Protein AF-A0A5E4K0K2-F1 (afdb_monomer)

Secondary structure (DSSP, 8-state):
------SEEEEEEEEEE-TTS-EEEEEEEEEE---PPPPPEEEEEESPTTEEEESSEEEEEEEEETTTEEPPGGGEEEEETTTEEEEESSEEEE---SEEEEEEEEEE-TT--EEEEEEEEEEEPPP-PPEEEEEESPTT-EEESSEEEEEEEEETTTEEE-EEEEETTEEEEESSEEEE---SEEEEEEEEEE-TTS-EEEEEEEEEEE-----S-SSSS-S-HHHHHHHHHHHHTT--TTS---TT----S-SS-SSS--HHHHHHHHHHHHTT--B-TTS-B---

Sequence (288 aa):
MQATLTDGQHTITLTATDSGTLTDAKVVHVTVGETGNSAPVAAISSPSEGVTLESPVTLEGSATDAEDGDLPGEALSWSSSVDGNLGTGASLQTALTNGEHTITLTATDSGNAVDTEVVHITVQSANTAPEVIISTPAENNIVQNPVTFTGTATDAEDGALTGAWKEGETVLGSGNNLVKKLSPGQHTVTFTATDSQNSDSSASVTFYVWTCHATLDHDDNGIDIGDFVVLLEQFAGESLSCINPQSGCIAELDRNGNGLVDIGDFISLLTLFSQGSIQDVNGQTCQV

Structure (mmCIF, N/CA/C/O backbone):
data_AF-A0A5E4K0K2-F1
#
_entry.id   AF-A0A5E4K0K2-F1
#
loop_
_atom_site.group_PDB
_atom_site.id
_atom_site.type_symbol
_atom_site.label_atom_id
_atom_site.label_alt_id
_atom_site.label_comp_id
_atom_s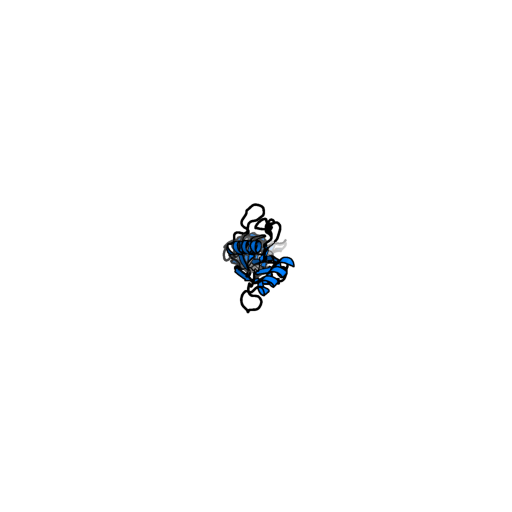ite.label_asym_id
_atom_site.label_entity_id
_atom_site.label_seq_id
_atom_site.pdbx_PDB_ins_code
_atom_site.Cartn_x
_atom_site.Cartn_y
_atom_site.Cartn_z
_atom_site.occupancy
_atom_site.B_iso_or_equiv
_atom_site.auth_seq_id
_atom_site.auth_comp_id
_atom_site.auth_asym_id
_atom_site.auth_atom_id
_atom_site.pdbx_PDB_model_num
ATOM 1 N N . MET A 1 1 ? -40.272 15.779 58.899 1.00 50.97 1 MET A N 1
ATOM 2 C CA . MET A 1 1 ? -39.046 14.985 59.120 1.00 50.97 1 MET A CA 1
ATOM 3 C C . MET A 1 1 ? -38.983 13.994 57.975 1.00 50.97 1 MET A C 1
ATOM 5 O O . MET A 1 1 ? -39.978 13.315 57.759 1.00 50.97 1 MET A O 1
ATOM 9 N N . GLN A 1 2 ? -37.918 14.014 57.182 1.00 55.38 2 GLN A N 1
ATOM 10 C CA . GLN A 1 2 ? -37.737 13.099 56.055 1.00 55.38 2 GLN A CA 1
ATOM 11 C C . GLN A 1 2 ? -36.745 12.027 56.509 1.00 55.38 2 GLN A C 1
ATOM 13 O O . GLN A 1 2 ? -35.737 12.367 57.125 1.00 55.38 2 GLN A O 1
ATOM 18 N N . ALA A 1 3 ? -37.073 10.759 56.283 1.00 68.44 3 ALA A N 1
ATOM 19 C CA . ALA A 1 3 ? -36.204 9.631 56.585 1.00 68.44 3 ALA A CA 1
ATOM 20 C C . ALA A 1 3 ? -35.938 8.877 55.284 1.00 68.44 3 ALA A C 1
ATOM 22 O O . ALA A 1 3 ? -36.876 8.595 54.537 1.00 68.44 3 ALA A O 1
ATOM 23 N N . THR A 1 4 ? -34.670 8.582 55.022 1.00 71.88 4 THR A N 1
ATOM 24 C CA . THR A 1 4 ? -34.242 7.741 53.904 1.00 71.88 4 THR A CA 1
ATOM 25 C C . THR A 1 4 ? -34.153 6.306 54.413 1.00 71.88 4 THR A C 1
ATOM 27 O O . THR A 1 4 ? -33.542 6.066 55.454 1.00 71.88 4 THR A O 1
ATOM 30 N N . LEU A 1 5 ? -34.800 5.371 53.722 1.00 78.88 5 LEU A N 1
ATOM 31 C CA . LEU A 1 5 ? -34.722 3.941 54.022 1.00 78.88 5 LEU A CA 1
ATOM 32 C C . LEU A 1 5 ? -33.675 3.308 53.104 1.00 78.88 5 LEU A C 1
ATOM 34 O O . LEU A 1 5 ? -33.570 3.702 51.947 1.00 78.88 5 LEU A O 1
ATOM 38 N N . THR A 1 6 ? -32.902 2.359 53.625 1.00 77.00 6 THR A N 1
ATOM 39 C CA . THR A 1 6 ? -31.990 1.529 52.822 1.00 77.00 6 THR A CA 1
ATOM 40 C C . THR A 1 6 ? -32.770 0.455 52.067 1.00 77.00 6 THR A C 1
ATOM 42 O O . THR A 1 6 ? -33.970 0.299 52.285 1.00 77.00 6 THR A O 1
ATOM 45 N N . ASP A 1 7 ? -32.111 -0.343 51.240 1.00 73.94 7 ASP A N 1
ATOM 46 C CA . ASP A 1 7 ? -32.780 -1.471 50.593 1.00 73.94 7 ASP A CA 1
ATOM 47 C C . ASP A 1 7 ? -33.233 -2.527 51.607 1.00 73.94 7 ASP A C 1
ATOM 49 O O . ASP A 1 7 ? -32.683 -2.659 52.710 1.00 73.94 7 ASP A O 1
ATOM 53 N N . GLY A 1 8 ? -34.287 -3.257 51.241 1.00 70.06 8 GLY A N 1
ATOM 54 C CA . GLY A 1 8 ? -34.846 -4.341 52.037 1.00 70.06 8 GLY A CA 1
ATOM 55 C C . GLY A 1 8 ? -36.210 -4.035 52.655 1.00 70.06 8 GLY A C 1
ATOM 56 O O . GLY A 1 8 ? -36.939 -3.116 52.270 1.00 70.06 8 GLY A O 1
ATOM 57 N N . GLN A 1 9 ? -36.602 -4.886 53.602 1.00 76.75 9 GLN A N 1
ATOM 58 C CA . GLN A 1 9 ? -37.908 -4.814 54.243 1.00 76.75 9 GLN A CA 1
ATOM 59 C C . GLN A 1 9 ? -37.844 -3.955 55.507 1.00 76.75 9 GLN A C 1
ATOM 61 O O . GLN A 1 9 ? -37.166 -4.288 56.477 1.00 76.75 9 GLN A O 1
ATOM 66 N N . HIS A 1 10 ? -38.625 -2.882 55.519 1.00 85.06 10 HIS A N 1
ATOM 67 C CA . HIS A 1 10 ? -38.748 -1.960 56.640 1.00 85.06 10 HIS A CA 1
ATOM 68 C C . HIS A 1 10 ? -40.098 -2.111 57.316 1.00 85.06 10 HIS A C 1
ATOM 70 O O . HIS A 1 10 ? -41.140 -2.248 56.671 1.00 85.06 10 HIS A O 1
ATOM 76 N N . THR A 1 11 ? -40.079 -2.040 58.642 1.00 88.88 11 THR A N 1
ATOM 77 C CA . THR A 1 11 ? -41.291 -1.976 59.459 1.00 88.88 11 THR A CA 1
ATOM 78 C C . THR A 1 11 ? -41.357 -0.603 60.103 1.00 88.88 11 THR A C 1
ATOM 80 O O . THR A 1 11 ? -40.576 -0.290 61.000 1.00 88.88 11 THR A O 1
ATOM 83 N N . ILE A 1 12 ? -42.288 0.228 59.643 1.00 89.81 12 ILE A N 1
ATOM 84 C CA . ILE A 1 12 ? -42.500 1.570 60.181 1.00 89.81 12 ILE A CA 1
ATOM 85 C C . ILE A 1 12 ? -43.660 1.499 61.166 1.00 89.81 12 ILE A C 1
ATOM 87 O O . ILE A 1 12 ? -44.780 1.142 60.797 1.00 89.81 12 ILE A O 1
ATOM 91 N N . THR A 1 13 ? -43.389 1.851 62.421 1.00 90.19 13 THR A N 1
ATOM 92 C CA . THR A 1 13 ? -44.412 1.939 63.467 1.00 90.19 13 THR A CA 1
ATOM 93 C C . THR A 1 13 ? -44.688 3.402 63.778 1.00 90.19 13 THR A C 1
ATOM 95 O O . THR A 1 13 ? -43.794 4.124 64.216 1.00 90.19 13 THR A O 1
ATOM 98 N N . LEU A 1 14 ? -45.928 3.836 63.563 1.00 88.69 14 LEU A N 1
ATOM 99 C CA . LEU A 1 14 ? -46.420 5.118 64.051 1.00 88.69 14 LEU A CA 1
ATOM 100 C C . LEU A 1 14 ? -47.150 4.881 65.369 1.00 88.69 14 LEU A C 1
ATOM 102 O O . LEU A 1 14 ? -48.194 4.233 65.373 1.00 88.69 14 LEU A O 1
ATOM 106 N N . THR A 1 15 ? -46.630 5.441 66.457 1.00 91.19 15 THR A N 1
ATOM 107 C CA . THR A 1 15 ? -47.291 5.434 67.767 1.00 91.19 15 THR A CA 1
ATOM 108 C C . THR A 1 15 ? -47.831 6.826 68.066 1.00 91.19 15 THR A C 1
ATOM 110 O O . THR A 1 15 ? -47.083 7.802 68.019 1.00 91.19 15 THR A O 1
ATOM 113 N N . ALA A 1 16 ? -49.120 6.921 68.381 1.00 87.62 16 ALA A N 1
ATOM 114 C CA . ALA A 1 16 ? -49.760 8.148 68.837 1.00 87.62 16 ALA A CA 1
ATOM 115 C C . ALA A 1 16 ? -50.106 8.023 70.324 1.00 87.62 16 ALA A C 1
ATOM 117 O O . ALA A 1 16 ? -50.670 7.013 70.737 1.00 87.62 16 ALA A O 1
ATOM 118 N N . THR A 1 17 ? -49.785 9.053 71.107 1.00 91.69 17 THR A N 1
ATOM 119 C CA . THR A 1 17 ? -50.071 9.127 72.547 1.00 91.69 17 THR A CA 1
ATOM 120 C C . THR A 1 17 ? -50.995 10.306 72.819 1.00 91.69 17 THR A C 1
ATOM 122 O O . THR A 1 17 ? -50.695 11.419 72.381 1.00 91.69 17 THR A O 1
ATOM 125 N N . ASP A 1 18 ? -52.097 10.095 73.538 1.00 87.31 18 ASP A N 1
ATOM 126 C CA . ASP A 1 18 ? -52.977 11.193 73.949 1.00 87.31 18 ASP A CA 1
ATOM 127 C C . ASP A 1 18 ? -52.471 11.910 75.218 1.00 87.31 18 ASP A C 1
ATOM 129 O O . ASP A 1 18 ? -51.525 11.486 75.887 1.00 87.31 18 ASP A O 1
ATOM 133 N N . SER A 1 19 ? -53.112 13.027 75.580 1.00 86.06 19 SER A N 1
ATOM 134 C CA . SER A 1 19 ? -52.762 13.796 76.786 1.00 86.06 19 SER A CA 1
ATOM 135 C C . SER A 1 19 ? -52.972 13.025 78.098 1.00 86.06 19 SER A C 1
ATOM 137 O O . SER A 1 19 ? -52.549 13.493 79.153 1.00 86.06 19 SER A O 1
ATOM 139 N N . GLY A 1 20 ? -53.651 11.876 78.039 1.00 81.50 20 GLY A N 1
ATOM 140 C CA . GLY A 1 20 ? -53.923 10.959 79.142 1.00 81.50 20 GLY A CA 1
ATOM 141 C C . GLY A 1 20 ? -52.993 9.743 79.183 1.00 81.50 20 GLY A C 1
ATOM 142 O O . GLY A 1 20 ? -53.263 8.820 79.947 1.00 81.50 20 GLY A O 1
ATOM 143 N N . THR A 1 21 ? -51.888 9.748 78.426 1.00 83.81 21 THR A N 1
ATOM 144 C CA . THR A 1 21 ? -50.853 8.692 78.340 1.00 83.81 21 THR A CA 1
ATOM 145 C C . THR A 1 21 ? -51.264 7.397 77.637 1.00 83.81 21 THR A C 1
ATOM 147 O O . THR A 1 21 ? -50.455 6.470 77.558 1.00 83.81 21 THR A O 1
ATOM 150 N N . LEU A 1 22 ? -52.475 7.315 77.079 1.00 87.31 22 LEU A N 1
ATOM 151 C CA . LEU A 1 22 ? -52.879 6.150 76.293 1.00 87.31 22 LEU A CA 1
ATOM 152 C C . LEU A 1 22 ? -52.195 6.185 74.928 1.00 87.31 22 LEU A C 1
ATOM 154 O O . LEU A 1 22 ? -52.070 7.249 74.324 1.00 87.31 22 LEU A O 1
ATOM 158 N N . THR A 1 23 ? -51.758 5.018 74.450 1.00 90.19 23 THR A N 1
ATOM 159 C CA . THR A 1 23 ? -51.087 4.882 73.153 1.00 90.19 23 THR A CA 1
ATOM 160 C C . THR A 1 23 ? -51.862 3.967 72.220 1.00 90.19 23 THR A C 1
ATOM 162 O O . THR A 1 23 ? -52.412 2.957 72.658 1.00 90.19 23 THR A O 1
ATOM 165 N N . ASP A 1 24 ? -51.874 4.317 70.938 1.00 91.75 24 ASP A N 1
ATOM 166 C CA . ASP A 1 24 ? -52.250 3.424 69.844 1.00 91.75 24 ASP A CA 1
ATOM 167 C C . ASP A 1 24 ? -51.113 3.391 68.820 1.00 91.75 24 ASP A C 1
ATOM 169 O O . ASP A 1 24 ? -50.393 4.381 68.645 1.00 91.75 24 ASP A O 1
ATOM 173 N N . ALA A 1 25 ? -50.925 2.250 68.162 1.00 89.25 25 ALA A N 1
ATOM 174 C CA . ALA A 1 25 ? -49.843 2.058 67.210 1.00 89.25 25 ALA A CA 1
ATOM 175 C C . ALA A 1 25 ? -50.343 1.441 65.906 1.00 89.25 25 ALA A C 1
ATOM 177 O O . ALA A 1 25 ? -51.062 0.440 65.890 1.00 89.25 25 ALA A O 1
ATOM 178 N N . LYS A 1 26 ? -49.887 2.004 64.785 1.00 93.88 26 LYS A N 1
ATOM 179 C CA . LYS A 1 26 ? -50.102 1.454 63.448 1.00 93.88 26 LYS A CA 1
ATOM 180 C C . LYS A 1 26 ? -48.774 1.037 62.838 1.00 93.88 26 LYS A C 1
ATOM 182 O O . LYS A 1 26 ? -47.828 1.819 62.798 1.00 93.88 26 LYS A O 1
ATOM 187 N N . VAL A 1 27 ? -48.741 -0.186 62.320 1.00 90.25 27 VAL A N 1
ATOM 188 C CA . VAL A 1 27 ? -47.585 -0.741 61.614 1.00 90.25 27 VAL A CA 1
ATOM 189 C C . VAL A 1 27 ? -47.831 -0.711 60.107 1.00 90.25 27 VAL A C 1
ATOM 191 O O . VAL A 1 27 ? -48.905 -1.105 59.642 1.00 90.25 27 VAL A O 1
ATOM 194 N N . VAL A 1 28 ? -46.825 -0.263 59.354 1.00 90.25 28 VAL A N 1
ATOM 195 C CA . VAL A 1 28 ? -46.752 -0.335 57.890 1.00 90.25 28 VAL A CA 1
ATOM 196 C C . VAL A 1 28 ? -45.488 -1.097 57.507 1.00 90.25 28 VAL A C 1
ATOM 198 O O . VAL A 1 28 ? -44.401 -0.788 57.992 1.00 90.25 28 VAL A O 1
ATOM 201 N N . HIS A 1 29 ? -45.634 -2.084 56.626 1.00 82.94 29 HIS A N 1
ATOM 202 C CA . HIS A 1 29 ? -44.504 -2.781 56.019 1.00 82.94 29 HIS A CA 1
ATOM 203 C C . HIS A 1 29 ? -44.189 -2.110 54.683 1.00 82.94 29 HIS A C 1
ATOM 205 O O . HIS A 1 29 ? -45.079 -1.973 53.842 1.00 82.94 29 HIS A O 1
ATOM 211 N N . VAL A 1 30 ? -42.943 -1.680 54.507 1.00 83.50 30 VAL A N 1
ATOM 212 C CA . VAL A 1 30 ? -42.440 -1.066 53.276 1.00 83.50 30 VAL A CA 1
ATOM 213 C C . VAL A 1 30 ? -41.319 -1.948 52.757 1.00 83.50 30 VAL A C 1
ATOM 215 O O . VAL A 1 30 ? -40.329 -2.151 53.452 1.00 83.50 30 VAL A O 1
ATOM 218 N N . THR A 1 31 ? -41.466 -2.472 51.548 1.00 75.12 31 THR A N 1
ATOM 219 C CA . THR A 1 31 ? -40.362 -3.131 50.849 1.00 75.12 31 THR A CA 1
ATOM 220 C C . THR A 1 31 ? -39.775 -2.126 49.877 1.00 75.12 31 THR A C 1
ATOM 222 O O . THR A 1 31 ? -40.459 -1.708 48.943 1.00 75.12 31 THR A O 1
ATOM 225 N N . VAL A 1 32 ? -38.532 -1.723 50.123 1.00 75.88 32 VAL A N 1
ATOM 226 C CA . VAL A 1 32 ? -37.727 -0.976 49.156 1.00 75.88 32 VAL A CA 1
ATOM 227 C C . VAL A 1 32 ? -36.978 -2.035 48.355 1.00 75.88 32 VAL A C 1
ATOM 229 O O . VAL A 1 32 ? -36.163 -2.769 48.916 1.00 75.88 32 VAL A O 1
ATOM 232 N N . GLY A 1 33 ? -37.379 -2.224 47.099 1.00 57.41 33 GLY A N 1
ATOM 233 C CA . GLY A 1 33 ? -36.734 -3.185 46.209 1.00 57.41 33 GLY A CA 1
ATOM 234 C C . GLY A 1 33 ? -35.495 -2.574 45.570 1.00 57.41 33 GLY A C 1
ATOM 235 O O . GLY A 1 33 ? -35.537 -1.404 45.196 1.00 57.41 33 GLY A O 1
ATOM 236 N N . GLU A 1 34 ? -34.449 -3.383 45.399 1.00 60.22 34 GLU A N 1
ATOM 237 C CA . GLU A 1 34 ? -33.416 -3.116 44.401 1.00 60.22 34 GLU A CA 1
ATOM 238 C C . GLU A 1 34 ? -34.132 -2.991 43.049 1.00 60.22 34 GLU A C 1
ATOM 240 O O . GLU A 1 34 ? -34.800 -3.927 42.593 1.00 60.22 34 GLU A O 1
ATOM 245 N N . THR A 1 35 ? -34.067 -1.827 42.409 1.00 59.03 35 THR A N 1
ATOM 246 C CA . THR A 1 35 ? -34.198 -1.797 40.953 1.00 59.03 35 THR A CA 1
ATOM 247 C C . THR A 1 35 ? -33.057 -2.670 40.446 1.00 59.03 35 THR A C 1
ATOM 249 O O . THR A 1 35 ? -31.905 -2.374 40.742 1.00 59.03 35 THR A O 1
ATOM 252 N N . GLY A 1 36 ? -33.361 -3.819 39.834 1.00 72.50 36 GLY A N 1
ATOM 253 C CA . GLY A 1 36 ? -32.312 -4.727 39.368 1.00 72.50 36 GLY A CA 1
ATOM 254 C C . GLY A 1 36 ? -31.325 -3.977 38.475 1.00 72.50 36 GLY A C 1
ATOM 255 O O . GLY A 1 36 ? -31.763 -3.183 37.652 1.00 72.50 36 GLY A O 1
ATOM 256 N N . ASN A 1 37 ? -30.028 -4.216 38.665 1.00 84.00 37 ASN A N 1
ATOM 257 C CA . ASN A 1 37 ? -28.976 -3.596 37.866 1.00 84.00 37 ASN A CA 1
ATOM 258 C C . ASN A 1 37 ? -29.080 -4.068 36.410 1.00 84.00 37 ASN A C 1
ATOM 260 O O . ASN A 1 37 ? -29.042 -5.279 36.149 1.00 84.00 37 ASN A O 1
ATOM 264 N N . SER A 1 38 ? -29.240 -3.131 35.482 1.00 87.75 38 SER A N 1
ATOM 265 C CA . SER A 1 38 ? -29.193 -3.399 34.043 1.00 87.75 38 SER A CA 1
ATOM 266 C C . SER A 1 38 ? -27.740 -3.508 33.575 1.00 87.75 38 SER A C 1
ATOM 268 O O . SER A 1 38 ? -26.835 -3.311 34.364 1.00 87.75 38 SER A O 1
ATOM 270 N N . ALA A 1 39 ? -27.494 -3.919 32.329 1.00 90.94 39 ALA A N 1
ATOM 271 C CA . ALA A 1 39 ? -26.165 -3.754 31.738 1.00 90.94 39 ALA A CA 1
ATOM 272 C C . ALA A 1 39 ? -26.069 -2.352 31.114 1.00 90.94 39 ALA A C 1
ATOM 274 O O . ALA A 1 39 ? -27.090 -1.871 30.602 1.00 90.94 39 ALA A O 1
ATOM 275 N N . PRO A 1 40 ? -24.871 -1.741 31.073 1.00 97.31 40 PRO A N 1
ATOM 276 C CA . PRO A 1 40 ? -24.679 -0.481 30.370 1.00 97.31 40 PRO A CA 1
ATOM 277 C C . PRO A 1 40 ? -24.913 -0.643 28.862 1.00 97.31 40 PRO A C 1
ATOM 279 O O . PRO A 1 40 ? -25.044 -1.748 28.343 1.00 97.31 40 PRO A O 1
ATOM 282 N N . VAL A 1 41 ? -24.931 0.472 28.137 1.00 98.00 41 VAL A N 1
ATOM 283 C CA . VAL A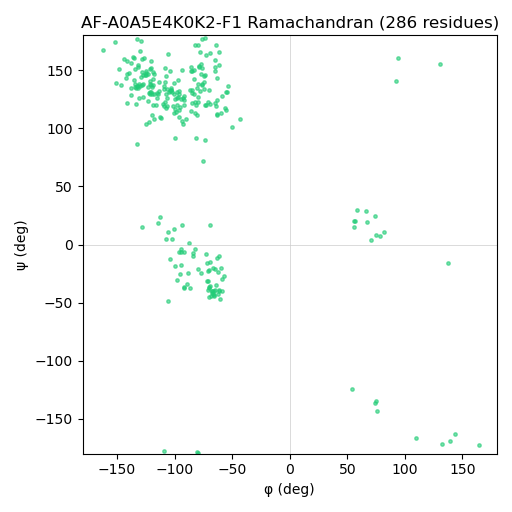 1 41 ? -24.906 0.503 26.669 1.00 98.00 41 VAL A CA 1
ATOM 284 C C . VAL A 1 41 ? -23.579 1.103 26.231 1.00 98.00 41 VAL A C 1
ATOM 286 O O . VAL A 1 41 ? -23.363 2.301 26.429 1.00 98.00 41 VAL A O 1
ATOM 289 N N . ALA A 1 42 ? -22.692 0.286 25.662 1.00 98.38 42 ALA A N 1
ATOM 290 C CA . ALA A 1 42 ? -21.405 0.719 25.128 1.00 98.38 42 ALA A CA 1
ATOM 291 C C . ALA A 1 42 ? -21.539 1.227 23.683 1.00 98.38 42 ALA A C 1
ATOM 293 O O . ALA A 1 42 ? -22.377 0.771 22.910 1.00 98.38 42 ALA A O 1
ATOM 294 N N . ALA A 1 43 ? -20.694 2.183 23.302 1.00 98.50 43 ALA A N 1
ATOM 295 C CA . ALA A 1 43 ? -20.617 2.686 21.936 1.00 98.50 43 ALA A CA 1
ATOM 296 C C . ALA A 1 43 ? -19.181 3.077 21.578 1.00 98.50 43 ALA A C 1
ATOM 298 O O . ALA A 1 43 ? -18.498 3.741 22.361 1.00 98.50 43 ALA A O 1
ATOM 299 N N . ILE A 1 44 ? -18.754 2.717 20.368 1.00 98.69 44 ILE A N 1
ATOM 300 C CA . ILE A 1 44 ? -17.491 3.156 19.768 1.00 98.69 44 ILE A CA 1
ATOM 301 C C . ILE A 1 44 ? -17.806 4.278 18.775 1.00 98.69 44 ILE A C 1
ATOM 303 O O . ILE A 1 44 ? -18.556 4.080 17.819 1.00 98.69 44 ILE A O 1
ATOM 307 N N . SER A 1 45 ? -17.249 5.469 18.998 1.00 98.31 45 SER A N 1
ATOM 308 C CA . SER A 1 45 ? -17.397 6.619 18.092 1.00 98.31 45 SER A CA 1
ATOM 309 C C . SER A 1 45 ? -16.241 6.743 17.101 1.00 98.31 45 SER A C 1
ATOM 311 O O . SER A 1 45 ? -16.420 7.300 16.017 1.00 98.31 45 SER A O 1
ATOM 313 N N . SER A 1 46 ? -15.065 6.220 17.451 1.00 98.00 46 SER A N 1
ATOM 314 C CA . SER A 1 46 ? -13.907 6.123 16.564 1.00 98.00 46 SER A CA 1
ATOM 315 C C . SER A 1 46 ? -13.057 4.913 16.952 1.00 98.00 46 SER A C 1
ATOM 317 O O . SER A 1 46 ? -12.821 4.704 18.144 1.00 98.00 46 SER A O 1
ATOM 319 N N . PRO A 1 47 ? -12.527 4.149 15.986 1.00 98.19 47 PRO A N 1
ATOM 320 C CA . PRO A 1 47 ? -12.675 4.304 14.535 1.00 98.19 47 PRO A CA 1
ATOM 321 C C . PRO A 1 47 ? -14.024 3.795 13.996 1.00 98.19 47 PRO A C 1
ATOM 323 O O . PRO A 1 47 ? -14.759 3.099 14.687 1.00 98.19 47 PRO A O 1
ATOM 326 N N . SER A 1 48 ? -14.364 4.158 12.754 1.00 98.19 48 SER A N 1
ATOM 327 C CA . SER A 1 48 ? -15.547 3.622 12.063 1.00 98.19 48 SER A CA 1
ATOM 328 C C . SER A 1 48 ? -15.316 2.197 11.554 1.00 98.19 48 SER A C 1
ATOM 330 O O . SER A 1 48 ? -14.198 1.834 11.202 1.00 98.19 48 SER A O 1
ATOM 332 N N . GLU A 1 49 ? -16.390 1.419 11.443 1.00 97.88 49 GLU A N 1
ATOM 333 C CA . GLU A 1 49 ? -16.351 0.050 10.921 1.00 97.88 49 GLU A CA 1
ATOM 334 C C . GLU A 1 49 ? -15.706 -0.040 9.524 1.00 97.88 49 GLU A C 1
ATOM 336 O O . GLU A 1 49 ? -16.070 0.695 8.601 1.00 97.88 49 GLU A O 1
ATOM 341 N N . GLY A 1 50 ? -14.766 -0.973 9.366 1.00 97.19 50 GLY A N 1
ATOM 342 C CA . GLY A 1 50 ? -14.092 -1.313 8.112 1.00 97.19 50 GLY A CA 1
ATOM 343 C C . GLY A 1 50 ? -13.032 -0.313 7.643 1.00 97.19 50 GLY A C 1
ATOM 344 O O . GLY A 1 50 ? -12.553 -0.426 6.514 1.00 97.19 50 GLY A O 1
ATOM 345 N N . VAL A 1 51 ? -12.675 0.687 8.455 1.00 97.31 51 VAL A N 1
ATOM 346 C CA . VAL A 1 51 ? -11.694 1.701 8.048 1.00 97.31 51 VAL A CA 1
ATOM 347 C C . VAL A 1 51 ? -10.270 1.139 8.035 1.00 97.31 51 VAL A C 1
ATOM 349 O O . VAL A 1 51 ? -9.896 0.314 8.868 1.00 97.31 51 VAL A O 1
ATOM 352 N N . THR A 1 52 ? -9.459 1.620 7.093 1.00 94.62 52 THR A N 1
ATOM 353 C CA . THR A 1 52 ? -8.009 1.397 7.077 1.00 94.62 52 THR A CA 1
ATOM 354 C C . THR A 1 52 ? -7.291 2.635 7.611 1.00 94.62 52 THR A C 1
ATOM 356 O O . THR A 1 52 ? -7.594 3.748 7.181 1.00 94.62 52 THR A O 1
ATOM 359 N N . LEU A 1 53 ? -6.383 2.455 8.570 1.00 94.50 53 LEU A N 1
ATOM 360 C CA . LEU A 1 53 ? -5.699 3.529 9.296 1.00 94.50 53 LEU A CA 1
ATOM 361 C C . LEU A 1 53 ? -4.202 3.245 9.428 1.00 94.50 53 LEU A C 1
ATOM 363 O O . LEU A 1 53 ? -3.757 2.102 9.355 1.00 94.50 53 LEU A O 1
ATOM 367 N N . GLU A 1 54 ? -3.437 4.298 9.690 1.00 92.50 54 GLU A N 1
ATOM 368 C CA . GLU A 1 54 ? -2.035 4.194 10.083 1.00 92.50 54 GLU A CA 1
ATOM 369 C C . GLU A 1 54 ? -1.903 4.185 11.611 1.00 92.50 54 GLU A C 1
ATOM 371 O O . GLU A 1 54 ? -2.706 4.783 12.332 1.00 92.50 54 GLU A O 1
ATOM 376 N N . SER A 1 55 ? -0.873 3.508 12.115 1.00 91.56 55 SER A N 1
ATOM 377 C CA . SER A 1 55 ? -0.528 3.506 13.541 1.00 91.56 55 SER A CA 1
ATOM 378 C C . SER A 1 55 ? 0.249 4.787 13.911 1.00 91.56 55 SER A C 1
ATOM 380 O O . SER A 1 55 ? 1.155 5.169 13.165 1.00 91.56 55 SER A O 1
ATOM 382 N N . PRO A 1 56 ? -0.018 5.449 15.059 1.00 94.44 56 PRO A N 1
ATOM 383 C CA . PRO A 1 56 ? -0.935 5.053 16.132 1.00 94.44 56 PRO A CA 1
ATOM 384 C C . PRO A 1 56 ? -2.402 5.433 15.872 1.00 94.44 56 PRO A C 1
ATOM 386 O O . PRO A 1 56 ? -2.700 6.474 15.291 1.00 94.44 56 PRO A O 1
ATOM 389 N N . VAL A 1 57 ? -3.320 4.629 16.414 1.00 96.50 57 VAL A N 1
ATOM 390 C CA . VAL A 1 57 ? -4.774 4.802 16.278 1.00 96.50 57 VAL A CA 1
ATOM 391 C C . VAL A 1 57 ? -5.361 5.446 17.535 1.00 96.50 57 VAL A C 1
ATOM 393 O O . VAL A 1 57 ? -5.000 5.083 18.657 1.00 96.50 57 VAL A O 1
ATOM 396 N N . THR A 1 58 ? -6.294 6.383 17.349 1.00 98.06 58 THR A N 1
ATOM 397 C CA . THR A 1 58 ? -7.110 6.953 18.431 1.00 98.06 58 THR A CA 1
ATOM 398 C C . THR A 1 58 ? -8.447 6.220 18.520 1.00 98.06 58 THR A C 1
ATOM 400 O O . THR A 1 58 ? -9.242 6.241 17.577 1.00 98.06 58 THR A O 1
ATOM 403 N N . LEU A 1 59 ? -8.689 5.597 19.670 1.00 98.62 59 LEU A N 1
ATOM 404 C CA . LEU A 1 59 ? -9.938 4.943 20.041 1.00 98.62 59 LEU A CA 1
ATOM 405 C C . LEU A 1 59 ? -10.776 5.910 20.870 1.00 98.62 59 LEU A C 1
ATOM 407 O O . LEU A 1 59 ? -10.262 6.510 21.815 1.00 98.62 59 LEU A O 1
ATOM 411 N N . GLU A 1 60 ? -12.051 6.048 20.533 1.00 98.75 60 GLU A N 1
ATOM 412 C CA . GLU A 1 60 ? -13.008 6.859 21.279 1.00 98.75 60 GLU A CA 1
ATOM 413 C C . GLU A 1 60 ? -14.301 6.082 21.481 1.00 98.75 60 GLU A C 1
ATOM 415 O O . GLU A 1 60 ? -14.834 5.468 20.551 1.00 98.75 60 GLU A O 1
ATOM 420 N N . GLY A 1 61 ? -14.811 6.120 22.706 1.00 98.38 61 GLY A N 1
ATOM 421 C CA . GLY A 1 61 ? -16.032 5.429 23.069 1.00 98.38 61 GLY A CA 1
ATOM 422 C C . GLY A 1 61 ? -16.639 5.960 24.354 1.00 98.38 61 GLY A C 1
ATOM 423 O O . GLY A 1 61 ? -16.028 6.717 25.110 1.00 98.38 61 GLY A O 1
ATOM 424 N N . SER A 1 62 ? -17.877 5.559 24.585 1.00 98.56 62 SER A N 1
ATOM 425 C CA . SER A 1 62 ? -18.685 5.976 25.724 1.00 98.56 62 SER A CA 1
ATOM 426 C C . SER A 1 62 ? -19.552 4.818 26.186 1.00 98.56 62 SER A C 1
ATOM 428 O O . SER A 1 62 ? -19.847 3.920 25.398 1.00 98.56 62 SER A O 1
ATOM 430 N N . ALA A 1 63 ? -20.021 4.873 27.427 1.00 98.31 63 ALA A N 1
ATOM 431 C CA . ALA A 1 63 ? -21.106 4.012 27.859 1.00 98.31 63 ALA A CA 1
ATOM 432 C C . ALA A 1 63 ? -22.059 4.752 28.791 1.00 98.31 63 ALA A C 1
ATOM 434 O O . ALA A 1 63 ? -21.636 5.614 29.562 1.00 98.31 63 ALA A O 1
ATOM 435 N N . THR A 1 64 ? -23.336 4.397 28.708 1.00 97.62 64 THR A N 1
ATOM 436 C CA . THR A 1 64 ? -24.389 4.936 29.573 1.00 97.62 64 THR A CA 1
ATOM 437 C C . THR A 1 64 ? -25.178 3.801 30.189 1.00 97.62 64 THR A C 1
ATOM 439 O O . THR A 1 64 ? -25.548 2.869 29.478 1.00 97.62 64 THR A O 1
ATOM 442 N N . ASP A 1 65 ? -25.490 3.914 31.468 1.00 96.06 65 ASP A N 1
ATOM 443 C CA . ASP A 1 65 ? -26.345 2.988 32.194 1.00 96.06 65 ASP A CA 1
ATOM 444 C C . ASP A 1 65 ? -27.562 3.719 32.793 1.00 96.06 65 ASP A C 1
ATOM 446 O O . ASP A 1 65 ? -27.517 4.923 33.061 1.00 96.06 65 ASP A O 1
ATOM 450 N N . ALA A 1 66 ? -28.682 3.013 32.956 1.00 90.62 66 ALA A N 1
ATOM 451 C CA . ALA A 1 66 ? -29.923 3.609 33.454 1.00 90.62 66 ALA A CA 1
ATOM 452 C C . ALA A 1 66 ? -29.857 3.959 34.951 1.00 90.62 66 ALA A C 1
ATOM 454 O O . ALA A 1 66 ? -30.485 4.934 35.380 1.00 90.62 66 ALA A O 1
ATOM 455 N N . GLU A 1 67 ? -29.094 3.183 35.720 1.00 91.69 67 GLU A N 1
ATOM 456 C CA . GLU A 1 67 ? -28.911 3.325 37.159 1.00 91.69 67 GLU A CA 1
ATOM 457 C C . GLU A 1 67 ? -27.698 4.218 37.492 1.00 91.69 67 GLU A C 1
ATOM 459 O O . GLU A 1 67 ? -27.787 5.034 38.417 1.00 91.69 67 GLU A O 1
ATOM 464 N N . ASP A 1 68 ? -26.613 4.131 36.709 1.00 90.56 68 ASP A N 1
ATOM 465 C CA . ASP A 1 68 ? -25.352 4.860 36.954 1.00 90.56 68 ASP A CA 1
ATOM 466 C C . ASP A 1 68 ? -25.160 6.139 36.111 1.00 90.56 68 ASP A C 1
ATOM 468 O O . ASP A 1 68 ? -24.361 7.010 36.472 1.00 90.56 68 ASP A O 1
ATOM 472 N N . GLY A 1 69 ? -25.896 6.306 35.008 1.00 94.38 69 GLY A N 1
ATOM 473 C CA . GLY A 1 69 ? -25.696 7.407 34.060 1.00 94.38 69 GLY A CA 1
ATOM 474 C C . GLY A 1 69 ? -24.470 7.203 33.162 1.00 94.38 69 GLY A C 1
ATOM 475 O O . GLY A 1 69 ? -24.188 6.088 32.731 1.00 94.38 69 GLY A O 1
ATOM 476 N N . ASP A 1 70 ? -23.752 8.281 32.836 1.00 97.38 70 ASP A N 1
ATOM 477 C CA . ASP A 1 70 ? -22.538 8.197 32.012 1.00 97.38 70 ASP A CA 1
ATOM 478 C C . ASP A 1 70 ? -21.414 7.495 32.791 1.00 97.38 70 ASP A C 1
ATOM 480 O O . ASP A 1 70 ? -20.980 7.973 33.845 1.00 97.38 70 ASP A O 1
ATOM 484 N N . LEU A 1 71 ? -20.907 6.383 32.256 1.00 97.12 71 LEU A N 1
ATOM 485 C CA . LEU A 1 71 ? -19.818 5.646 32.886 1.00 97.12 71 LEU A CA 1
ATOM 486 C C . LEU A 1 71 ? -18.471 6.362 32.674 1.00 97.12 71 LEU A C 1
ATOM 488 O O . LEU A 1 71 ? -18.179 6.836 31.570 1.00 97.12 71 LEU A O 1
ATOM 492 N N . PRO A 1 72 ? -17.617 6.440 33.712 1.00 97.75 72 PRO A N 1
ATOM 493 C CA . PRO A 1 72 ? -16.326 7.107 33.616 1.00 97.75 72 PRO A CA 1
ATOM 494 C C . PRO A 1 72 ? -15.330 6.281 32.789 1.00 97.75 72 PRO A C 1
ATOM 496 O O . PRO A 1 72 ? -15.494 5.080 32.593 1.00 97.75 72 PRO A O 1
ATOM 499 N N . GLY A 1 73 ? -14.249 6.909 32.323 1.00 96.75 73 GLY A N 1
ATOM 500 C CA . GLY A 1 73 ? -13.264 6.244 31.464 1.00 96.75 73 GLY A CA 1
ATOM 501 C C . GLY A 1 73 ? -12.614 5.005 32.094 1.00 96.75 73 GLY A C 1
ATOM 502 O O . GLY A 1 73 ? -12.268 4.075 31.373 1.00 96.75 73 GLY A O 1
ATOM 503 N N . GLU A 1 74 ? -12.482 4.948 33.421 1.00 97.62 74 GLU A N 1
ATOM 504 C CA . GLU A 1 74 ? -11.941 3.783 34.134 1.00 97.62 74 GLU A CA 1
ATOM 505 C C . GLU A 1 74 ? -12.844 2.540 34.047 1.00 97.62 74 GLU A C 1
ATOM 507 O O . GLU A 1 74 ? -12.361 1.426 34.242 1.00 97.62 74 GLU A O 1
ATOM 512 N N . ALA A 1 75 ? -14.133 2.723 33.738 1.00 98.06 75 ALA A N 1
ATOM 513 C CA . ALA A 1 75 ? -15.097 1.649 33.500 1.00 98.06 75 ALA A CA 1
ATOM 514 C C . ALA A 1 75 ? -15.066 1.118 32.054 1.00 98.06 75 ALA A C 1
ATOM 516 O O . ALA A 1 75 ? -15.736 0.133 31.745 1.00 98.06 75 ALA A O 1
ATOM 517 N N . LEU A 1 76 ? -14.302 1.768 31.170 1.00 98.69 76 LEU A N 1
ATOM 518 C CA . LEU A 1 76 ? -14.191 1.457 29.747 1.00 98.69 76 LEU A CA 1
ATOM 519 C C . LEU A 1 76 ? -12.834 0.819 29.468 1.00 98.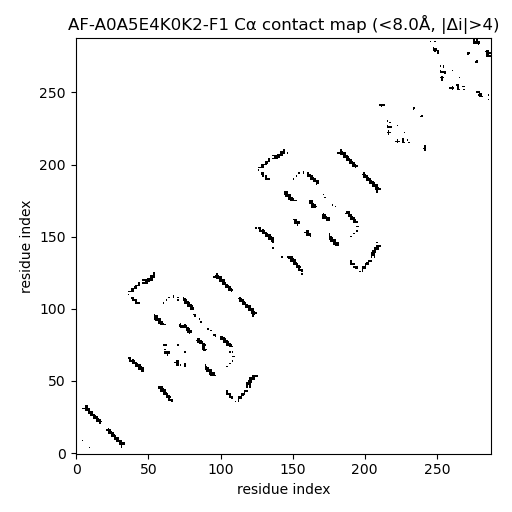69 76 LEU A C 1
ATOM 521 O O . LEU A 1 76 ? -11.802 1.462 29.651 1.00 98.69 76 LEU A O 1
ATOM 525 N N . SER A 1 77 ? -12.822 -0.429 29.006 1.00 98.69 77 SER A N 1
ATOM 526 C CA . SER A 1 77 ? -11.597 -1.171 28.680 1.00 98.69 77 SER A CA 1
ATOM 527 C C . SER A 1 77 ? -11.546 -1.562 27.207 1.00 98.69 77 SER A C 1
ATOM 529 O O . SER A 1 77 ? -12.544 -1.992 26.634 1.00 98.69 77 SER A O 1
ATOM 531 N N . TRP A 1 78 ? -10.373 -1.413 26.595 1.00 98.81 78 TRP A N 1
ATOM 532 C CA . TRP A 1 78 ? -10.152 -1.639 25.169 1.00 98.81 78 TRP A CA 1
ATOM 533 C C . TRP A 1 78 ? -9.245 -2.840 24.927 1.00 98.81 78 TRP A C 1
ATOM 535 O O . TRP A 1 78 ? -8.217 -3.012 25.594 1.00 98.81 78 TRP A O 1
ATOM 545 N N . SER A 1 79 ? -9.576 -3.637 23.913 1.00 98.69 79 SER A N 1
ATOM 546 C CA . SER A 1 79 ? -8.739 -4.746 23.456 1.00 98.69 79 SER A CA 1
ATOM 547 C C . SER A 1 79 ? -8.727 -4.898 21.935 1.00 98.69 79 SER A C 1
ATOM 549 O O . SER A 1 79 ? -9.625 -4.430 21.241 1.00 98.69 79 SER A O 1
ATOM 551 N N . SER A 1 80 ? -7.679 -5.546 21.433 1.00 98.69 80 SER A N 1
ATOM 552 C CA . SER A 1 80 ? -7.432 -5.889 20.033 1.00 98.69 80 SER A CA 1
ATOM 553 C C . SER A 1 80 ? -7.295 -7.404 19.909 1.00 98.69 80 SER A C 1
ATOM 555 O O . SER A 1 80 ? -6.621 -8.039 20.725 1.00 98.69 80 SER A O 1
ATOM 557 N N . SER A 1 81 ? -7.882 -7.990 18.865 1.00 98.69 81 SER A N 1
ATOM 558 C CA . SER A 1 81 ? -7.725 -9.418 18.542 1.00 98.69 81 SER A CA 1
ATOM 559 C C . SER A 1 81 ? -6.274 -9.845 18.286 1.00 98.69 81 SER A C 1
ATOM 561 O O . SER A 1 81 ? -5.973 -11.035 18.365 1.00 98.69 81 SER A O 1
ATOM 563 N N . VAL A 1 82 ? -5.389 -8.893 17.975 1.00 98.19 82 VAL A N 1
ATOM 564 C CA . VAL A 1 82 ? -3.974 -9.134 17.653 1.00 98.19 82 VAL A CA 1
ATOM 565 C C . VAL A 1 82 ? -3.064 -8.718 18.809 1.00 98.19 82 VAL A C 1
ATOM 567 O O . VAL A 1 82 ? -2.221 -9.500 19.243 1.00 98.19 82 VAL A O 1
ATOM 570 N N . ASP A 1 83 ? -3.268 -7.514 19.349 1.00 98.12 83 ASP A N 1
ATOM 571 C CA . ASP A 1 83 ? -2.366 -6.902 20.339 1.00 98.12 83 ASP A CA 1
ATOM 572 C C . ASP A 1 83 ? -2.823 -7.111 21.794 1.00 98.12 83 ASP A C 1
ATOM 574 O O . ASP A 1 83 ? -2.106 -6.780 22.738 1.00 98.12 83 ASP A O 1
ATOM 578 N N . GLY A 1 84 ? -4.008 -7.691 22.003 1.00 98.31 84 GLY A N 1
ATOM 579 C CA . GLY A 1 84 ? -4.551 -7.961 23.330 1.00 98.31 84 GLY A CA 1
ATOM 580 C C . GLY A 1 84 ? -5.046 -6.697 24.033 1.00 98.31 84 GLY A C 1
ATOM 581 O O . GLY A 1 84 ? -5.753 -5.886 23.443 1.00 98.31 84 GLY A O 1
ATOM 582 N N . ASN A 1 85 ? -4.740 -6.548 25.323 1.00 98.06 85 ASN A N 1
ATOM 583 C CA . ASN A 1 85 ? -5.225 -5.431 26.137 1.00 98.06 85 ASN A CA 1
ATOM 584 C C . ASN A 1 85 ? -4.547 -4.107 25.751 1.00 98.06 85 ASN A C 1
ATOM 586 O O . ASN A 1 85 ? -3.331 -3.979 25.891 1.00 98.06 85 ASN A O 1
ATOM 590 N N . LEU A 1 86 ? -5.344 -3.104 25.377 1.00 98.38 86 LEU A N 1
ATOM 591 C CA . LEU A 1 86 ? -4.855 -1.800 24.920 1.00 98.38 86 LEU A CA 1
ATOM 592 C C . LEU A 1 86 ? -4.864 -0.743 26.030 1.00 98.38 86 LEU A C 1
ATOM 594 O O . LEU A 1 86 ? -4.013 0.142 26.034 1.00 98.38 86 LEU A O 1
ATOM 598 N N . GLY A 1 87 ? -5.790 -0.838 26.989 1.00 98.31 87 GLY A N 1
ATOM 599 C CA . GLY A 1 87 ? -5.889 0.112 28.099 1.00 98.31 87 GLY A CA 1
ATOM 600 C C . GLY A 1 87 ? -7.324 0.408 28.518 1.00 98.31 87 GLY A C 1
ATOM 601 O O . GLY A 1 87 ? -8.246 -0.331 28.180 1.00 98.31 87 GLY A O 1
ATOM 602 N N . THR A 1 88 ? -7.498 1.495 29.267 1.00 98.25 88 THR A N 1
ATOM 603 C CA . THR A 1 88 ? -8.804 2.011 29.704 1.00 98.25 88 THR A CA 1
ATOM 604 C C . THR A 1 88 ? -8.944 3.490 29.354 1.00 98.25 88 THR A C 1
ATOM 606 O O . THR A 1 88 ? -7.935 4.166 29.134 1.00 98.25 88 THR A O 1
ATOM 609 N N . GLY A 1 89 ? -10.178 3.989 29.293 1.00 98.31 89 GLY A N 1
ATOM 610 C CA . GLY A 1 89 ? -10.484 5.394 29.022 1.00 98.31 89 GLY A CA 1
ATOM 611 C C . GLY A 1 89 ? -11.529 5.593 27.924 1.00 98.31 89 GLY A C 1
ATOM 612 O O . GLY A 1 89 ? -11.678 4.769 27.026 1.00 98.31 89 GLY A O 1
ATOM 613 N N . ALA A 1 90 ? -12.222 6.734 27.968 1.00 98.06 90 ALA A N 1
ATOM 614 C CA . ALA A 1 90 ? -13.147 7.154 26.908 1.00 98.06 90 ALA A CA 1
ATOM 615 C C . ALA A 1 90 ? -12.425 7.585 25.615 1.00 98.06 90 ALA A C 1
ATOM 617 O O . ALA A 1 90 ? -13.010 7.551 24.539 1.00 98.06 90 ALA A O 1
ATOM 618 N N . SER A 1 91 ? -11.150 7.977 25.717 1.00 98.25 91 SER A N 1
ATOM 619 C CA . SER A 1 91 ? -10.260 8.248 24.586 1.00 98.25 91 SER A CA 1
ATOM 620 C C . SER A 1 91 ? -8.881 7.658 24.878 1.00 98.25 91 SER A C 1
ATOM 622 O O . SER A 1 91 ? -8.318 7.902 25.950 1.00 98.25 91 SER A O 1
ATOM 624 N N . LEU A 1 92 ? -8.353 6.865 23.948 1.00 97.88 92 LEU A N 1
ATOM 625 C CA . LEU A 1 92 ? -7.085 6.155 24.086 1.00 97.88 92 LEU A CA 1
ATOM 626 C C . LEU A 1 92 ? -6.327 6.174 22.758 1.00 97.88 92 LEU A C 1
ATOM 628 O O . LEU A 1 92 ? -6.811 5.656 21.756 1.00 97.88 92 LEU A O 1
ATOM 632 N N . GLN A 1 93 ? -5.110 6.716 22.756 1.00 97.88 93 GLN A N 1
ATOM 633 C CA . GLN A 1 93 ? -4.192 6.570 21.629 1.00 97.88 93 GLN A CA 1
ATOM 634 C C . GLN A 1 93 ? -3.292 5.358 21.867 1.00 97.88 93 GLN A C 1
ATOM 636 O O . GLN A 1 93 ? -2.631 5.270 22.903 1.00 97.88 93 GLN A O 1
ATOM 641 N N . THR A 1 94 ? -3.250 4.433 20.913 1.00 96.88 94 THR A N 1
ATOM 642 C CA . THR A 1 94 ? -2.463 3.203 21.030 1.00 96.88 94 THR A CA 1
ATOM 643 C C . THR A 1 94 ? -1.780 2.844 19.718 1.00 96.88 94 THR A C 1
ATOM 645 O O . THR A 1 94 ? -2.281 3.132 18.631 1.00 96.88 94 THR A O 1
ATOM 648 N N . ALA A 1 95 ? -0.605 2.229 19.821 1.00 95.94 95 ALA A N 1
ATOM 649 C CA . ALA A 1 95 ? 0.075 1.657 18.673 1.00 95.94 95 ALA A CA 1
ATOM 650 C C . ALA A 1 95 ? -0.477 0.251 18.436 1.00 95.94 95 ALA A C 1
ATOM 652 O O . ALA A 1 95 ? -0.400 -0.601 19.321 1.00 95.94 95 ALA A O 1
ATOM 653 N N . LEU A 1 96 ? -1.018 0.029 17.245 1.00 96.50 96 LEU A N 1
ATOM 654 C CA . LEU A 1 96 ? -1.453 -1.285 16.786 1.00 96.50 96 LEU A CA 1
ATOM 655 C C . LEU A 1 96 ? -0.440 -1.840 15.788 1.00 96.50 96 LEU A C 1
ATOM 657 O O . LEU A 1 96 ? 0.237 -1.068 15.094 1.00 96.50 96 LEU A O 1
ATOM 661 N N . THR A 1 97 ? -0.307 -3.165 15.761 1.00 95.75 97 THR A N 1
ATOM 662 C CA . THR A 1 97 ? 0.486 -3.862 14.739 1.00 95.75 97 THR A CA 1
ATOM 663 C C . THR A 1 97 ? -0.187 -3.763 13.368 1.00 95.75 97 THR A C 1
ATOM 665 O O . THR A 1 97 ? -1.336 -3.364 13.268 1.00 95.75 97 THR A O 1
ATOM 668 N N . ASN A 1 98 ? 0.528 -4.060 12.280 1.00 93.69 98 ASN A N 1
ATOM 669 C CA . ASN A 1 98 ? -0.093 -4.054 10.954 1.00 93.69 98 ASN A CA 1
ATOM 670 C C . ASN A 1 98 ? -0.959 -5.306 10.763 1.00 93.69 98 ASN A C 1
ATOM 672 O O . ASN A 1 98 ? -0.517 -6.416 11.072 1.00 93.69 98 ASN A O 1
ATOM 676 N N . GLY A 1 99 ? -2.137 -5.142 10.166 1.00 95.00 99 GLY A N 1
ATOM 677 C CA . GLY A 1 99 ? -3.057 -6.231 9.850 1.00 95.00 99 GLY A CA 1
ATOM 678 C C . GLY A 1 99 ? -4.517 -5.885 10.118 1.00 95.00 99 GLY A C 1
ATOM 679 O O . GLY A 1 99 ? -4.873 -4.732 10.340 1.00 95.00 99 GLY A O 1
ATOM 680 N N . GLU A 1 100 ? -5.378 -6.898 10.076 1.00 97.94 100 GLU A N 1
ATOM 681 C CA . GLU A 1 100 ? -6.788 -6.761 10.447 1.00 97.94 100 GLU A CA 1
ATOM 682 C C . GLU A 1 100 ? -6.961 -6.913 11.963 1.00 97.94 100 GLU A C 1
ATOM 684 O O . GLU A 1 100 ? -6.493 -7.883 12.568 1.00 97.94 100 GLU A O 1
ATOM 689 N N . HIS A 1 101 ? -7.677 -5.970 12.572 1.00 98.50 101 HIS A N 1
ATOM 690 C CA . HIS A 1 101 ? -7.983 -5.944 13.996 1.00 98.50 101 HIS A CA 1
ATOM 691 C C . HIS A 1 101 ? -9.488 -5.957 14.227 1.00 98.50 101 HIS A C 1
ATOM 693 O O . HIS A 1 101 ? -10.243 -5.213 13.607 1.00 98.50 101 HIS A O 1
ATOM 699 N N . THR A 1 102 ? -9.912 -6.754 15.202 1.00 98.62 102 THR A N 1
ATOM 700 C CA . THR A 1 102 ? -11.194 -6.585 15.887 1.00 98.62 102 THR A CA 1
ATOM 701 C C . THR A 1 102 ? -10.927 -5.801 17.166 1.00 98.62 102 THR A C 1
ATOM 703 O O . THR A 1 102 ? -10.283 -6.318 18.084 1.00 98.62 102 THR A O 1
ATOM 706 N N . ILE A 1 103 ? -11.375 -4.549 17.213 1.00 98.75 103 ILE A N 1
ATOM 707 C CA . ILE A 1 103 ? -11.276 -3.691 18.393 1.00 98.75 103 ILE A CA 1
ATOM 708 C C . ILE A 1 103 ? -12.547 -3.856 19.212 1.00 98.75 103 ILE A C 1
ATOM 710 O O . ILE A 1 103 ? -13.643 -3.672 18.695 1.00 98.75 103 ILE A O 1
ATOM 714 N N . THR A 1 104 ? -12.398 -4.214 20.484 1.00 98.75 104 THR A N 1
ATOM 715 C CA . THR A 1 104 ? -13.513 -4.398 21.422 1.00 98.75 104 THR A CA 1
ATOM 716 C C . THR A 1 104 ? -13.422 -3.369 22.539 1.00 98.75 104 THR A C 1
ATOM 718 O O . THR A 1 104 ? -12.389 -3.293 23.214 1.00 98.75 104 THR A O 1
ATOM 721 N N . LEU A 1 105 ? -14.501 -2.617 22.744 1.00 98.81 105 LEU A N 1
ATOM 722 C CA . LEU A 1 105 ? -14.737 -1.805 23.934 1.00 98.81 105 LEU A CA 1
ATOM 723 C C . LEU A 1 105 ? -15.645 -2.586 24.885 1.00 98.81 105 LEU A C 1
ATOM 725 O O . LEU A 1 105 ? -16.739 -2.981 24.498 1.00 98.81 105 LEU A O 1
ATOM 729 N N . THR A 1 106 ? -15.218 -2.751 26.131 1.00 98.69 106 THR A N 1
ATOM 730 C CA . THR A 1 106 ? -15.997 -3.380 27.202 1.00 98.69 106 THR A CA 1
ATOM 731 C C . THR A 1 106 ? -16.275 -2.349 28.287 1.00 98.69 106 THR A C 1
ATOM 733 O O . THR A 1 106 ? -15.331 -1.825 28.889 1.00 98.69 106 THR A O 1
ATOM 736 N N . ALA A 1 107 ? -17.553 -2.085 28.554 1.00 98.50 107 ALA A N 1
ATOM 737 C CA . ALA A 1 107 ? -18.012 -1.199 29.619 1.00 98.50 107 ALA A CA 1
ATOM 738 C C . ALA A 1 107 ? -18.519 -2.019 30.811 1.00 98.50 107 ALA A C 1
ATOM 740 O O . ALA A 1 107 ? -19.277 -2.965 30.615 1.00 98.50 107 ALA A O 1
ATOM 741 N N . THR A 1 108 ? -18.102 -1.681 32.032 1.00 97.44 108 THR A N 1
ATOM 742 C CA . THR A 1 108 ? -18.551 -2.344 33.273 1.00 97.44 108 THR A CA 1
ATOM 743 C C . THR A 1 108 ? -19.150 -1.323 34.232 1.00 97.44 108 THR A C 1
ATOM 745 O O . THR A 1 108 ? -18.473 -0.363 34.592 1.00 97.44 108 THR A O 1
ATOM 748 N N . ASP A 1 109 ? -20.396 -1.520 34.649 1.00 95.94 109 ASP A N 1
ATOM 749 C CA . ASP A 1 109 ? -21.078 -0.615 35.582 1.00 95.94 109 ASP A CA 1
ATOM 750 C C . ASP A 1 109 ? -20.694 -0.864 37.058 1.00 95.94 109 ASP A C 1
ATOM 752 O O . ASP A 1 109 ? -19.865 -1.728 37.380 1.00 95.94 109 ASP A O 1
ATOM 756 N N . SER A 1 110 ? -21.287 -0.102 37.983 1.00 93.56 110 SER A N 1
ATOM 757 C CA . SER A 1 110 ? -21.009 -0.233 39.421 1.00 93.56 110 SER A CA 1
ATOM 758 C C . SER A 1 110 ? -21.558 -1.530 40.042 1.00 93.56 110 SER A C 1
ATOM 760 O O . SER A 1 110 ? -21.035 -2.001 41.061 1.00 93.56 110 SER A O 1
ATOM 762 N N . GLY A 1 111 ? -22.560 -2.143 39.404 1.00 91.31 111 GLY A N 1
ATOM 763 C CA . GLY A 1 111 ? -23.127 -3.455 39.720 1.00 91.31 111 GLY A CA 1
ATOM 764 C C . GLY A 1 111 ? -22.344 -4.644 39.145 1.00 91.31 111 GLY A C 1
ATOM 765 O O . GLY A 1 111 ? -22.636 -5.791 39.495 1.00 91.31 111 GLY A O 1
ATOM 766 N N . ASN A 1 112 ? -21.287 -4.393 38.365 1.00 92.94 112 ASN A N 1
ATOM 767 C CA . ASN A 1 112 ? -20.490 -5.361 37.599 1.00 92.94 112 ASN A CA 1
ATOM 768 C C . ASN A 1 112 ? -21.233 -6.029 36.428 1.00 92.94 112 ASN A C 1
ATOM 770 O O . ASN A 1 112 ? -20.799 -7.095 35.971 1.00 92.94 112 ASN A O 1
ATOM 774 N N . ALA A 1 113 ? -22.332 -5.452 35.935 1.00 92.25 113 ALA A N 1
ATOM 775 C CA . ALA A 1 113 ? -22.861 -5.851 34.637 1.00 92.25 113 ALA A CA 1
ATOM 776 C C . ALA A 1 113 ? -22.045 -5.198 33.513 1.00 92.25 113 ALA A C 1
ATOM 778 O O . ALA A 1 113 ? -21.363 -4.188 33.696 1.00 92.25 113 ALA A O 1
ATOM 779 N N . VAL A 1 114 ? -22.041 -5.861 32.358 1.00 96.31 114 VAL A N 1
ATOM 780 C CA . VAL A 1 114 ? -21.102 -5.586 31.271 1.00 96.31 114 VAL A CA 1
ATOM 781 C C . VAL A 1 114 ? -21.833 -5.549 29.942 1.00 96.31 114 VAL A C 1
ATOM 783 O O . VAL A 1 114 ? -22.686 -6.400 29.688 1.00 96.31 114 VAL A O 1
ATOM 786 N N . ASP A 1 115 ? -21.422 -4.619 29.087 1.00 98.19 115 ASP A N 1
ATOM 787 C CA . ASP A 1 115 ? -21.765 -4.588 27.667 1.00 98.19 115 ASP A CA 1
ATOM 788 C C . ASP A 1 115 ? -20.512 -4.364 26.812 1.00 98.19 115 ASP A C 1
ATOM 790 O O . ASP A 1 115 ? -19.499 -3.833 27.289 1.00 98.19 115 ASP A O 1
ATOM 794 N N . THR A 1 116 ? -20.560 -4.817 25.559 1.00 97.75 116 THR A N 1
ATOM 795 C CA . THR A 1 116 ? -19.420 -4.768 24.637 1.00 97.75 116 THR A CA 1
ATOM 796 C C . THR A 1 116 ? -19.825 -4.270 23.264 1.00 97.75 116 THR A C 1
ATOM 798 O O . THR A 1 116 ? -20.764 -4.804 22.680 1.00 97.75 116 THR A O 1
ATOM 801 N N . GLU A 1 117 ? -19.023 -3.370 22.703 1.00 98.50 117 GLU A N 1
ATOM 802 C CA . GLU A 1 117 ? -19.134 -2.923 21.315 1.00 98.50 117 GLU A CA 1
ATOM 803 C C . GLU A 1 117 ? -17.859 -3.289 20.546 1.00 98.50 117 GLU A C 1
ATOM 805 O O . GLU A 1 117 ? -16.761 -3.320 21.113 1.00 98.50 117 GLU A O 1
ATOM 810 N N . VAL A 1 118 ? -17.998 -3.590 19.253 1.00 98.50 118 VAL A N 1
ATOM 811 C CA . VAL A 1 118 ? -16.901 -4.065 18.404 1.00 98.50 118 VAL A CA 1
ATOM 812 C C . VAL A 1 118 ? -16.850 -3.281 17.102 1.00 98.50 118 VAL A C 1
ATOM 814 O O . VAL A 1 118 ? -17.877 -3.079 16.464 1.00 98.50 118 VAL A O 1
ATOM 817 N N . VAL A 1 119 ? -15.637 -2.932 16.668 1.00 98.69 119 VAL A N 1
ATOM 818 C CA . VAL A 1 119 ? -15.370 -2.460 15.304 1.00 98.69 119 VAL A CA 1
ATOM 819 C C . VAL A 1 119 ? -14.217 -3.228 14.665 1.00 98.69 119 VAL A C 1
ATOM 821 O O . VAL A 1 119 ? -13.238 -3.580 15.330 1.00 98.69 119 VAL A O 1
ATOM 824 N N . HIS A 1 120 ? -14.312 -3.477 13.364 1.00 98.62 120 HIS A N 1
ATOM 825 C CA . HIS A 1 120 ? -13.245 -4.073 12.564 1.00 98.62 120 HIS A CA 1
ATOM 826 C C . HIS A 1 120 ? -12.474 -2.974 11.842 1.00 98.62 120 HIS A C 1
ATOM 828 O O . HIS A 1 120 ? -13.072 -2.115 11.198 1.00 98.62 120 HIS A O 1
ATOM 834 N N . ILE A 1 121 ? -11.149 -3.008 11.923 1.00 98.38 121 ILE A N 1
ATOM 835 C CA . ILE A 1 121 ? -10.271 -2.066 11.226 1.00 98.38 121 ILE A CA 1
ATOM 836 C C . ILE A 1 121 ? -9.094 -2.792 10.595 1.00 98.38 121 ILE A C 1
ATOM 838 O O . ILE A 1 121 ? -8.718 -3.881 11.026 1.00 98.38 121 ILE A O 1
ATOM 842 N N . THR A 1 122 ? -8.459 -2.134 9.635 1.00 97.31 122 THR A N 1
ATOM 843 C CA . THR A 1 122 ? -7.169 -2.557 9.091 1.00 97.31 122 THR A CA 1
ATOM 844 C C . THR A 1 122 ? -6.120 -1.516 9.447 1.00 97.31 122 THR A C 1
ATOM 846 O O . THR A 1 122 ? -6.324 -0.324 9.235 1.00 97.31 122 THR A O 1
ATOM 849 N N . VAL A 1 123 ? -4.996 -1.951 10.000 1.00 95.44 123 VAL A N 1
ATOM 850 C CA . VAL A 1 123 ? -3.861 -1.089 10.330 1.00 95.44 123 VAL A CA 1
ATOM 851 C C . VAL A 1 123 ? -2.740 -1.364 9.339 1.00 95.44 123 VAL A C 1
ATOM 853 O O . VAL A 1 123 ? -2.368 -2.518 9.116 1.00 95.44 123 VAL A O 1
ATOM 856 N N . GLN A 1 124 ? -2.203 -0.307 8.742 1.00 90.25 124 GLN A N 1
ATOM 857 C CA . GLN A 1 124 ? -1.087 -0.377 7.803 1.00 90.25 124 GLN A CA 1
ATOM 858 C C . GLN A 1 124 ? 0.054 0.558 8.219 1.00 90.25 124 GLN A C 1
ATOM 860 O O . GLN A 1 124 ? -0.133 1.491 9.005 1.00 90.25 124 GLN A O 1
ATOM 865 N N . SER A 1 125 ? 1.250 0.293 7.691 1.00 83.56 125 SER A N 1
ATOM 866 C CA . SER A 1 125 ? 2.374 1.225 7.803 1.00 83.56 125 SER A CA 1
ATOM 867 C C . SER A 1 125 ? 2.039 2.546 7.114 1.00 83.56 125 SER A C 1
ATOM 869 O O . SER A 1 125 ? 1.248 2.573 6.173 1.00 83.56 125 SER A O 1
ATOM 871 N N . ALA A 1 126 ? 2.689 3.625 7.551 1.00 85.06 126 ALA A N 1
ATOM 872 C CA . ALA A 1 126 ? 2.698 4.857 6.778 1.00 85.06 126 ALA A CA 1
ATOM 873 C C . ALA A 1 126 ? 3.302 4.589 5.399 1.00 85.06 126 ALA A C 1
ATOM 875 O O . ALA A 1 126 ? 4.395 4.028 5.313 1.00 85.06 126 ALA A O 1
ATOM 876 N N . ASN A 1 127 ? 2.585 4.979 4.351 1.00 88.56 127 ASN A N 1
ATOM 877 C CA . ASN A 1 127 ? 3.009 4.687 2.991 1.00 88.56 127 ASN A CA 1
ATOM 878 C C . ASN A 1 127 ? 4.174 5.586 2.560 1.00 88.56 127 ASN A C 1
ATOM 880 O O . ASN A 1 127 ? 4.112 6.812 2.733 1.00 88.56 127 ASN A O 1
ATOM 884 N N . THR A 1 128 ? 5.207 5.011 1.949 1.00 91.75 128 THR A N 1
ATOM 885 C CA . THR A 1 128 ? 6.269 5.773 1.284 1.00 91.75 128 THR A CA 1
ATOM 886 C C . THR A 1 128 ? 6.158 5.641 -0.232 1.00 91.75 128 THR A C 1
ATOM 888 O O . THR A 1 128 ? 5.577 4.703 -0.744 1.00 91.75 128 THR A O 1
ATOM 891 N N . ALA A 1 129 ? 6.614 6.650 -0.981 1.00 94.81 129 ALA A N 1
ATOM 892 C CA . ALA A 1 129 ? 6.606 6.551 -2.440 1.00 94.81 129 ALA A CA 1
ATOM 893 C C . ALA A 1 129 ? 7.764 5.653 -2.909 1.00 94.81 129 ALA A C 1
ATOM 895 O O . ALA A 1 129 ? 8.856 5.742 -2.333 1.00 94.81 129 ALA A O 1
ATOM 896 N N . PRO A 1 130 ? 7.597 4.894 -4.006 1.00 97.44 130 PRO A N 1
ATOM 897 C CA . PRO A 1 130 ? 8.614 3.951 -4.441 1.00 97.44 130 PRO A CA 1
ATOM 898 C C . PRO A 1 130 ? 9.919 4.629 -4.879 1.00 97.44 130 PRO A C 1
ATOM 900 O O . PRO A 1 130 ? 9.940 5.719 -5.461 1.00 97.44 130 PRO A O 1
ATOM 903 N N . GLU A 1 131 ? 11.040 3.941 -4.683 1.00 98.00 131 GLU A N 1
ATOM 904 C CA . GLU A 1 131 ? 12.324 4.308 -5.274 1.00 98.00 131 GLU A CA 1
ATOM 905 C C . GLU A 1 131 ? 12.394 3.782 -6.711 1.00 98.00 131 GLU A C 1
ATOM 907 O O . GLU A 1 131 ? 12.266 2.581 -6.954 1.00 98.00 131 GLU A O 1
ATOM 912 N N . VAL A 1 132 ? 12.607 4.682 -7.676 1.00 98.56 132 VAL A N 1
ATOM 913 C CA . VAL A 1 132 ? 12.607 4.360 -9.109 1.00 98.56 132 VAL A CA 1
ATOM 914 C C . VAL A 1 132 ? 13.942 4.730 -9.743 1.00 98.56 132 VAL A C 1
ATOM 916 O O . VAL A 1 132 ? 14.420 5.855 -9.613 1.00 98.56 132 VAL A O 1
ATOM 919 N N . ILE A 1 133 ? 14.531 3.785 -10.477 1.00 98.19 133 ILE A N 1
ATOM 920 C CA . ILE A 1 133 ? 15.819 3.951 -11.156 1.00 98.19 133 ILE A CA 1
ATOM 921 C C . ILE A 1 133 ? 15.694 3.463 -12.597 1.00 98.19 133 ILE A C 1
ATOM 923 O O . ILE A 1 133 ? 15.159 2.386 -12.856 1.00 98.19 133 ILE A O 1
ATOM 927 N N . ILE A 1 134 ? 16.251 4.223 -13.539 1.00 98.50 134 ILE A N 1
ATOM 928 C CA . ILE A 1 134 ? 16.482 3.765 -14.912 1.00 98.50 134 ILE A CA 1
ATOM 929 C C . ILE A 1 134 ? 17.951 3.358 -15.028 1.00 98.50 134 ILE A C 1
ATOM 931 O O . ILE A 1 134 ? 18.846 4.177 -14.844 1.00 98.50 134 ILE A O 1
ATOM 935 N N . SER A 1 135 ? 18.205 2.078 -15.302 1.00 97.38 135 SER A N 1
ATOM 936 C CA . SER A 1 135 ? 19.558 1.545 -15.513 1.00 97.38 135 SER A CA 1
ATOM 937 C C . SER A 1 135 ? 19.992 1.619 -16.975 1.00 97.38 135 SER A C 1
ATOM 939 O O . SER A 1 135 ? 21.176 1.802 -17.255 1.00 97.38 135 SER A O 1
ATOM 941 N N . THR A 1 136 ? 19.053 1.460 -17.914 1.00 95.44 136 THR A N 1
ATOM 942 C CA . THR A 1 136 ? 19.315 1.643 -19.346 1.00 95.44 136 THR A CA 1
ATOM 943 C C . THR A 1 136 ? 18.128 2.316 -20.046 1.00 95.44 136 THR A C 1
ATOM 945 O O . THR A 1 136 ? 16.980 1.997 -19.719 1.00 95.44 136 THR A O 1
ATOM 948 N N . PRO A 1 137 ? 18.375 3.205 -21.028 1.00 95.75 137 PRO A N 1
ATOM 949 C CA . PRO A 1 137 ? 19.670 3.795 -21.398 1.00 95.75 137 PRO A CA 1
ATOM 950 C C . PRO A 1 137 ? 20.315 4.624 -20.274 1.00 95.75 137 PRO A C 1
ATOM 952 O O . PRO A 1 137 ? 19.661 4.953 -19.292 1.00 95.75 137 PRO A O 1
ATOM 955 N N . ALA A 1 138 ? 21.605 4.938 -20.412 1.00 91.38 138 ALA A N 1
ATOM 956 C CA . ALA A 1 138 ? 22.275 5.893 -19.530 1.00 91.38 138 ALA A CA 1
ATOM 957 C C . ALA A 1 138 ? 22.074 7.327 -20.042 1.00 91.38 138 ALA A C 1
ATOM 959 O O . ALA A 1 138 ? 21.936 7.544 -21.249 1.00 91.38 138 ALA A O 1
ATOM 960 N N . GLU A 1 139 ? 22.107 8.293 -19.127 1.00 90.75 139 GLU A N 1
ATOM 961 C CA . GLU A 1 139 ? 21.928 9.712 -19.435 1.00 90.75 139 GLU A CA 1
ATOM 962 C C .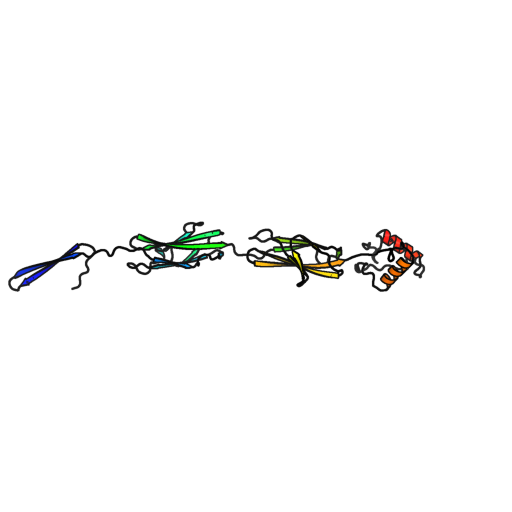 GLU A 1 139 ? 22.924 10.195 -20.506 1.00 90.75 139 GLU A C 1
ATOM 964 O O . GLU A 1 139 ? 24.128 9.939 -20.435 1.00 90.75 139 GLU A O 1
ATOM 969 N N . ASN A 1 140 ? 22.394 10.893 -21.508 1.00 82.88 140 ASN A N 1
ATOM 970 C CA . ASN A 1 140 ? 23.055 11.415 -22.705 1.00 82.88 140 ASN A CA 1
ATOM 971 C C . ASN A 1 140 ? 23.791 10.380 -23.573 1.00 82.88 140 ASN A C 1
ATOM 973 O O . ASN A 1 140 ? 24.581 10.759 -24.438 1.00 82.88 140 ASN A O 1
ATOM 977 N N . ASN A 1 141 ? 23.536 9.082 -23.387 1.00 82.75 141 ASN A N 1
ATOM 978 C CA . ASN A 1 141 ? 24.172 8.043 -24.191 1.00 82.75 141 ASN A CA 1
ATOM 979 C C . ASN A 1 141 ? 23.536 7.934 -25.591 1.00 82.75 141 ASN A C 1
ATOM 981 O O . ASN A 1 141 ? 22.370 8.275 -25.791 1.00 82.75 141 ASN A O 1
ATOM 985 N N . ILE A 1 142 ? 24.300 7.425 -26.555 1.00 78.69 142 ILE A N 1
ATOM 986 C CA . ILE A 1 142 ? 23.833 7.084 -27.899 1.00 78.69 142 ILE A CA 1
ATOM 987 C C . ILE A 1 142 ? 23.588 5.575 -27.941 1.00 78.69 142 ILE A C 1
ATOM 989 O O . ILE A 1 142 ? 24.479 4.781 -27.639 1.00 78.69 142 ILE A O 1
ATOM 993 N N . VAL A 1 143 ? 22.384 5.167 -28.334 1.00 81.00 143 VAL A N 1
ATOM 994 C CA . VAL A 1 143 ? 21.969 3.760 -28.393 1.00 81.00 143 VAL A CA 1
ATOM 995 C C . VAL A 1 143 ? 21.468 3.386 -29.784 1.00 81.00 143 VAL A C 1
ATOM 997 O O . VAL A 1 143 ? 20.914 4.209 -30.515 1.00 81.00 143 VAL A O 1
ATOM 1000 N N . GLN A 1 144 ? 21.656 2.119 -30.151 1.00 80.31 144 GLN A N 1
ATOM 1001 C CA . GLN A 1 144 ? 21.123 1.575 -31.397 1.00 80.31 144 GLN A CA 1
ATOM 1002 C C . GLN A 1 144 ? 19.631 1.254 -31.269 1.00 80.31 144 GLN A C 1
ATOM 1004 O O . GLN A 1 144 ? 19.123 0.948 -30.190 1.00 80.31 144 GLN A O 1
ATOM 1009 N N . ASN A 1 145 ? 18.932 1.295 -32.398 1.00 80.56 145 ASN A N 1
ATOM 1010 C CA . ASN A 1 145 ? 17.541 0.866 -32.511 1.00 80.56 145 ASN A CA 1
ATOM 1011 C C . ASN A 1 145 ? 17.470 -0.657 -32.784 1.00 80.56 145 ASN A C 1
ATOM 1013 O O . ASN A 1 145 ? 18.152 -1.115 -33.705 1.00 80.56 145 ASN A O 1
ATOM 1017 N N . PRO A 1 146 ? 16.627 -1.456 -32.094 1.00 90.94 146 PRO A N 1
ATOM 1018 C CA . PRO A 1 146 ? 15.684 -1.087 -31.037 1.00 90.94 146 PRO A CA 1
ATOM 1019 C C . PRO A 1 146 ? 16.352 -0.790 -29.694 1.00 90.94 146 PRO A C 1
ATOM 1021 O O . PRO A 1 146 ? 17.298 -1.461 -29.288 1.00 90.94 146 PRO A O 1
ATOM 1024 N N . VAL A 1 147 ? 15.786 0.175 -28.975 1.00 94.00 147 VAL A N 1
ATOM 1025 C CA . VAL A 1 147 ? 16.252 0.573 -27.648 1.00 94.00 147 VAL A CA 1
ATOM 1026 C C . VAL A 1 147 ? 15.770 -0.437 -26.620 1.00 94.00 147 VAL A C 1
ATOM 1028 O O . VAL A 1 147 ? 14.590 -0.797 -26.598 1.00 94.00 147 VAL A O 1
ATOM 1031 N N . THR A 1 148 ? 16.683 -0.878 -25.759 1.00 96.94 148 THR A N 1
ATOM 1032 C CA . THR A 1 148 ? 16.352 -1.653 -24.562 1.00 96.94 148 THR A CA 1
ATOM 1033 C C . THR A 1 148 ? 16.299 -0.714 -23.367 1.00 96.94 148 THR A C 1
ATOM 1035 O O . THR A 1 148 ? 17.245 0.030 -23.123 1.00 96.94 148 THR A O 1
ATOM 1038 N N . PHE A 1 149 ? 15.189 -0.770 -22.644 1.00 98.38 149 PHE A N 1
ATOM 1039 C CA . PHE A 1 149 ? 14.959 -0.082 -21.389 1.00 98.38 149 PHE A CA 1
ATOM 1040 C C . PHE A 1 149 ? 15.010 -1.083 -20.248 1.00 98.38 149 PHE A C 1
ATOM 1042 O O . PHE A 1 149 ? 14.376 -2.143 -20.313 1.00 98.38 149 PHE A O 1
ATOM 1049 N N . THR A 1 150 ? 15.724 -0.720 -19.193 1.00 98.38 150 THR A N 1
ATOM 1050 C CA . THR A 1 150 ? 15.777 -1.473 -17.944 1.00 98.38 150 THR A CA 1
ATOM 1051 C C . THR A 1 150 ? 15.593 -0.492 -16.803 1.00 98.38 150 THR A C 1
ATOM 1053 O O . THR A 1 150 ? 16.381 0.442 -16.656 1.00 98.38 150 THR A O 1
ATOM 1056 N N . GLY A 1 151 ? 14.563 -0.708 -15.999 1.00 98.06 151 GLY A N 1
ATOM 1057 C CA . GLY A 1 151 ? 14.257 0.090 -14.822 1.00 98.06 151 GLY A CA 1
ATOM 1058 C C . GLY A 1 151 ? 13.989 -0.807 -13.625 1.00 98.06 151 GLY A C 1
ATOM 1059 O O . GLY A 1 151 ? 13.565 -1.953 -13.776 1.00 98.06 151 GLY A O 1
ATOM 1060 N N . THR A 1 152 ? 14.249 -0.293 -12.434 1.00 98.19 152 THR A N 1
ATOM 1061 C CA . THR A 1 152 ? 13.900 -0.942 -11.171 1.00 98.19 152 THR A CA 1
ATOM 1062 C C . THR A 1 152 ? 13.003 -0.016 -10.377 1.00 98.19 152 THR A C 1
ATOM 1064 O O . THR A 1 152 ? 13.223 1.194 -10.360 1.00 98.19 152 THR A O 1
ATOM 1067 N N . ALA A 1 153 ? 12.002 -0.597 -9.730 1.00 98.25 153 ALA A N 1
ATOM 1068 C CA . ALA A 1 153 ? 11.160 0.088 -8.774 1.00 98.25 153 ALA A CA 1
ATOM 1069 C C . ALA A 1 153 ? 11.071 -0.777 -7.519 1.00 98.25 153 ALA A C 1
ATOM 1071 O O . ALA A 1 153 ? 10.753 -1.968 -7.614 1.00 98.25 153 ALA A O 1
ATOM 1072 N N . THR A 1 154 ? 11.399 -0.197 -6.374 1.00 97.75 154 THR A N 1
ATOM 1073 C CA . THR A 1 154 ? 11.320 -0.870 -5.078 1.00 97.75 154 THR A CA 1
ATOM 1074 C C . THR A 1 154 ? 10.664 0.038 -4.068 1.00 97.75 154 THR A C 1
ATOM 1076 O O . THR A 1 154 ? 10.974 1.223 -4.009 1.00 97.75 154 THR A O 1
ATOM 1079 N N . ASP A 1 155 ? 9.803 -0.549 -3.262 1.00 96.62 155 ASP A N 1
ATOM 1080 C CA . ASP A 1 155 ? 9.085 0.112 -2.196 1.00 96.62 155 ASP A CA 1
ATOM 1081 C C . ASP A 1 155 ? 9.324 -0.625 -0.872 1.00 96.62 155 ASP A C 1
ATOM 1083 O O . ASP A 1 155 ? 9.523 -1.846 -0.863 1.00 96.62 155 ASP A O 1
ATOM 1087 N N . ALA A 1 156 ? 9.380 0.110 0.238 1.00 91.75 156 ALA A N 1
ATOM 1088 C CA . ALA A 1 156 ? 9.659 -0.481 1.544 1.00 91.75 156 ALA A CA 1
ATOM 1089 C C . ALA A 1 156 ? 8.484 -1.332 2.055 1.00 91.75 156 ALA A C 1
ATOM 1091 O O . ALA A 1 156 ? 8.711 -2.346 2.725 1.00 91.75 156 ALA A O 1
ATOM 1092 N N . GLU A 1 157 ? 7.258 -0.956 1.694 1.00 89.75 157 GLU A N 1
ATOM 1093 C CA . GLU A 1 157 ? 6.017 -1.594 2.112 1.00 89.75 157 GLU A CA 1
ATOM 1094 C C . GLU A 1 157 ? 5.579 -2.691 1.122 1.00 89.75 157 GLU A C 1
ATOM 1096 O O . GLU A 1 157 ? 5.129 -3.757 1.552 1.00 89.75 157 GLU A O 1
ATOM 1101 N N . ASP A 1 158 ? 5.776 -2.480 -0.186 1.00 91.94 158 ASP A N 1
ATOM 1102 C CA . ASP A 1 158 ? 5.321 -3.399 -1.246 1.00 91.94 158 ASP A CA 1
ATOM 1103 C C . ASP A 1 158 ? 6.429 -4.269 -1.876 1.00 91.94 158 ASP A C 1
ATOM 1105 O O . ASP A 1 158 ? 6.159 -5.246 -2.586 1.00 91.94 158 ASP A O 1
ATOM 1109 N N . GLY A 1 159 ? 7.701 -3.958 -1.625 1.00 94.69 159 GLY A N 1
ATOM 1110 C CA . GLY A 1 159 ? 8.833 -4.673 -2.210 1.00 94.69 159 GLY A CA 1
ATOM 1111 C C . GLY A 1 159 ? 9.062 -4.323 -3.683 1.00 94.69 159 GLY A C 1
ATOM 1112 O O . GLY A 1 159 ? 9.125 -3.159 -4.063 1.00 94.69 159 GLY A O 1
ATOM 1113 N N . ALA A 1 160 ? 9.292 -5.324 -4.537 1.00 97.62 160 ALA A N 1
ATOM 1114 C CA . ALA A 1 160 ? 9.620 -5.079 -5.943 1.00 97.62 160 ALA A CA 1
ATOM 1115 C C . ALA A 1 160 ? 8.363 -4.771 -6.773 1.00 97.62 160 ALA A C 1
ATOM 1117 O O . ALA A 1 160 ? 7.469 -5.609 -6.887 1.00 97.62 160 ALA A O 1
ATOM 1118 N N . LEU A 1 161 ? 8.353 -3.611 -7.428 1.00 98.06 161 LEU A N 1
ATOM 1119 C CA . LEU A 1 161 ? 7.242 -3.139 -8.251 1.00 98.06 161 LEU A CA 1
ATOM 1120 C C . LEU A 1 161 ? 7.546 -3.242 -9.751 1.00 98.06 161 LEU A C 1
ATOM 1122 O O . LEU A 1 161 ? 8.696 -3.382 -10.190 1.00 98.06 161 LEU A O 1
ATOM 1126 N N . THR A 1 162 ? 6.487 -3.145 -10.557 1.00 97.69 162 THR A N 1
ATOM 1127 C CA . THR A 1 162 ? 6.575 -2.992 -12.013 1.00 97.69 162 THR A CA 1
ATOM 1128 C C . THR A 1 162 ? 6.157 -1.593 -12.434 1.00 97.69 162 THR A C 1
ATOM 1130 O O . THR A 1 162 ? 5.128 -1.115 -11.971 1.00 97.69 162 THR A O 1
ATOM 1133 N N . GLY A 1 163 ? 6.897 -0.969 -13.351 1.00 97.25 163 GLY A N 1
ATOM 1134 C CA . GLY A 1 163 ? 6.561 0.370 -13.844 1.00 97.25 163 GLY A CA 1
ATOM 1135 C C . GLY A 1 163 ? 6.055 0.426 -15.286 1.00 97.25 163 GLY A C 1
ATOM 1136 O O . GLY A 1 163 ? 5.923 -0.586 -15.982 1.00 97.25 163 GLY A O 1
ATOM 1137 N N . ALA A 1 164 ? 5.801 1.645 -15.750 1.00 98.19 164 ALA A N 1
ATOM 1138 C CA . ALA A 1 164 ? 5.430 1.979 -17.117 1.00 98.19 164 ALA A CA 1
ATOM 1139 C C . ALA A 1 164 ? 6.372 3.033 -17.705 1.00 98.19 164 ALA A C 1
ATOM 1141 O O . ALA A 1 164 ? 6.839 3.930 -17.008 1.00 98.19 164 ALA A O 1
ATOM 1142 N N . TRP A 1 165 ? 6.625 2.922 -19.006 1.00 98.62 165 TRP A N 1
ATOM 1143 C CA . TRP A 1 165 ? 7.514 3.799 -19.761 1.00 98.62 165 TRP A CA 1
ATOM 1144 C C . TRP A 1 165 ? 6.699 4.757 -20.624 1.00 98.62 165 TRP A C 1
ATOM 1146 O O . TRP A 1 165 ? 5.815 4.321 -21.375 1.00 98.62 165 TRP A O 1
ATOM 1156 N N . LYS A 1 166 ? 7.027 6.047 -20.568 1.00 98.50 166 LYS A N 1
ATOM 1157 C CA . LYS A 1 166 ? 6.412 7.093 -21.391 1.00 98.50 166 LYS A CA 1
ATOM 1158 C C . LYS A 1 166 ? 7.453 8.024 -22.000 1.00 98.50 166 LYS A C 1
ATOM 1160 O O . LYS A 1 166 ? 8.497 8.264 -21.409 1.00 98.50 166 LYS A O 1
ATOM 1165 N N . GLU A 1 167 ? 7.132 8.579 -23.160 1.00 97.81 167 GLU A N 1
ATOM 1166 C CA . GLU A 1 167 ? 7.810 9.744 -23.732 1.00 97.81 167 GLU A CA 1
ATOM 1167 C C . GLU A 1 167 ? 6.790 10.880 -23.851 1.00 97.81 167 GLU A C 1
ATOM 1169 O O . GLU A 1 167 ? 5.848 10.811 -24.651 1.00 97.81 167 GLU A O 1
ATOM 1174 N N . GLY A 1 168 ? 6.924 11.892 -22.989 1.00 95.69 168 GLY A N 1
ATOM 1175 C CA . GLY A 1 168 ? 5.840 12.843 -22.735 1.00 95.69 168 GLY A CA 1
ATOM 1176 C C . GLY A 1 168 ? 4.558 12.103 -22.329 1.00 95.69 168 GLY A C 1
ATOM 1177 O O . GLY A 1 168 ? 4.567 11.276 -21.422 1.00 95.69 168 GLY A O 1
ATOM 1178 N N . GLU A 1 169 ? 3.464 12.341 -23.053 1.00 94.69 169 GLU A N 1
ATOM 1179 C CA . GLU A 1 169 ? 2.179 11.657 -22.832 1.00 94.69 169 GLU A CA 1
ATOM 1180 C C . GLU A 1 169 ? 2.074 10.288 -23.531 1.00 94.69 169 GLU A C 1
ATOM 1182 O O . GLU A 1 169 ? 1.129 9.528 -23.301 1.00 94.69 169 GLU A O 1
ATOM 1187 N N . THR A 1 170 ? 3.026 9.945 -24.403 1.00 97.31 170 THR A N 1
ATOM 1188 C CA . THR A 1 170 ? 2.953 8.722 -25.210 1.00 97.31 170 THR A CA 1
ATOM 1189 C C . THR A 1 170 ? 3.411 7.516 -24.401 1.00 97.31 170 THR A C 1
ATOM 1191 O O . THR A 1 170 ? 4.569 7.433 -23.998 1.00 97.31 170 THR A O 1
ATOM 1194 N N . VAL A 1 171 ? 2.530 6.531 -24.221 1.00 97.75 171 VAL A N 1
ATOM 1195 C CA . VAL A 1 171 ? 2.874 5.259 -23.568 1.00 97.75 171 VAL A CA 1
ATOM 1196 C C . VAL A 1 171 ? 3.723 4.393 -24.498 1.00 97.75 171 VAL A C 1
ATOM 1198 O O . VAL A 1 171 ? 3.285 3.989 -25.578 1.00 97.75 171 VAL A O 1
ATOM 1201 N N . LEU A 1 172 ? 4.938 4.062 -24.060 1.00 98.00 172 LEU A N 1
ATOM 1202 C CA . LEU A 1 172 ? 5.848 3.182 -24.791 1.00 98.00 172 LEU A CA 1
ATOM 1203 C C . LEU A 1 172 ? 5.597 1.707 -24.460 1.00 98.00 172 LEU A C 1
ATOM 1205 O O . LEU A 1 172 ? 5.657 0.870 -25.371 1.00 98.00 172 LEU A O 1
ATOM 1209 N N . GLY A 1 173 ? 5.285 1.403 -23.197 1.00 97.94 173 GLY A N 1
ATOM 1210 C CA . GLY A 1 173 ? 4.992 0.057 -22.700 1.00 97.94 173 GLY A CA 1
ATOM 1211 C C . GLY A 1 173 ? 5.036 -0.034 -21.172 1.00 97.94 173 GLY A C 1
ATOM 1212 O O . GLY A 1 173 ? 5.168 0.977 -20.487 1.00 97.94 173 GLY A O 1
ATOM 1213 N N . SER A 1 174 ? 4.942 -1.252 -20.643 1.00 96.62 174 SER A N 1
ATOM 1214 C CA . SER A 1 174 ? 4.984 -1.556 -19.208 1.00 96.62 174 SER A CA 1
ATOM 1215 C C . SER A 1 174 ? 5.984 -2.668 -18.893 1.00 96.62 174 SER A C 1
ATOM 1217 O O . SER A 1 174 ? 6.422 -3.391 -19.789 1.00 96.62 174 SER A O 1
ATOM 1219 N N . GLY A 1 175 ? 6.304 -2.824 -17.610 1.00 97.75 175 GLY A N 1
ATOM 1220 C CA . GLY A 1 175 ? 7.279 -3.779 -17.098 1.00 97.75 175 GLY A CA 1
ATOM 1221 C C . GLY A 1 175 ? 8.673 -3.174 -16.931 1.00 97.75 175 GLY A C 1
ATOM 1222 O O . GLY A 1 175 ? 9.025 -2.167 -17.540 1.00 97.75 175 GLY A O 1
ATOM 1223 N N . ASN A 1 176 ? 9.491 -3.828 -16.109 1.00 97.75 176 ASN A N 1
ATOM 1224 C CA . ASN A 1 176 ? 10.843 -3.367 -15.758 1.00 97.75 176 ASN A CA 1
ATOM 1225 C C . ASN A 1 176 ? 11.850 -3.513 -16.908 1.00 97.75 176 ASN A C 1
ATOM 1227 O O . ASN A 1 176 ? 12.915 -2.906 -16.883 1.00 97.75 176 ASN A O 1
ATOM 1231 N N . ASN A 1 177 ? 11.506 -4.305 -17.925 1.00 98.00 177 ASN A N 1
ATOM 1232 C CA . ASN A 1 177 ? 12.277 -4.467 -19.148 1.00 98.00 177 ASN A CA 1
ATOM 1233 C C . ASN A 1 177 ? 11.364 -4.217 -20.345 1.00 98.00 177 ASN A C 1
ATOM 1235 O O . ASN A 1 177 ? 10.323 -4.865 -20.467 1.00 98.00 177 ASN A O 1
ATOM 1239 N N . LEU A 1 178 ? 11.768 -3.321 -21.239 1.00 98.25 178 LEU A N 1
ATOM 1240 C CA . LEU A 1 178 ? 11.024 -3.007 -22.456 1.00 98.25 178 LEU A CA 1
ATOM 1241 C C . LEU A 1 178 ? 11.993 -2.875 -23.628 1.00 98.25 178 LEU A C 1
ATOM 1243 O O . LEU A 1 178 ? 13.003 -2.194 -23.527 1.00 98.25 178 LEU A O 1
ATOM 1247 N N . VAL A 1 179 ? 11.666 -3.478 -24.769 1.00 97.62 179 VAL A N 1
ATOM 1248 C CA . VAL A 1 179 ? 12.377 -3.232 -26.029 1.00 97.62 179 VAL A CA 1
ATOM 1249 C C . VAL A 1 179 ? 11.444 -2.467 -26.953 1.00 97.62 179 VAL A C 1
ATOM 1251 O O . VAL A 1 179 ? 10.352 -2.944 -27.272 1.00 97.62 179 VAL A O 1
ATOM 1254 N N . LYS A 1 180 ? 11.854 -1.273 -27.385 1.00 96.75 180 LYS A N 1
ATOM 1255 C CA . LYS A 1 180 ? 11.029 -0.395 -28.219 1.00 96.75 180 LYS A CA 1
ATOM 1256 C C . LYS A 1 180 ? 11.832 0.142 -29.393 1.00 96.75 180 LYS A C 1
ATOM 1258 O O . LYS A 1 180 ? 12.968 0.579 -29.242 1.00 96.75 180 LYS A O 1
ATOM 1263 N N . LYS A 1 181 ? 11.210 0.142 -30.572 1.00 92.06 181 LYS A N 1
ATOM 1264 C CA . LYS A 1 181 ? 11.728 0.896 -31.711 1.00 92.06 181 LYS A CA 1
ATOM 1265 C C . LYS A 1 181 ? 11.350 2.360 -31.559 1.00 92.06 181 LYS A C 1
ATOM 1267 O O . LYS A 1 181 ? 10.165 2.653 -31.409 1.00 92.06 181 LYS A O 1
ATOM 1272 N N . LEU A 1 182 ? 12.340 3.235 -31.633 1.00 87.88 182 LEU A N 1
ATOM 1273 C CA . LEU A 1 182 ? 12.167 4.684 -31.603 1.00 87.88 182 LEU A CA 1
ATOM 1274 C C . LEU A 1 182 ? 12.718 5.294 -32.897 1.00 87.88 182 LEU A C 1
ATOM 1276 O O . LEU A 1 182 ? 13.498 4.654 -33.612 1.00 87.88 182 LEU A O 1
ATOM 1280 N N . SER A 1 183 ? 12.254 6.494 -33.239 1.00 85.44 183 SER A N 1
ATOM 1281 C CA . SER A 1 183 ? 12.817 7.273 -34.345 1.00 85.44 183 SER A CA 1
ATOM 1282 C C . SER A 1 183 ? 14.264 7.675 -34.040 1.00 85.44 183 SER A C 1
ATOM 1284 O O . SER A 1 183 ? 14.649 7.698 -32.880 1.00 85.44 183 SER A O 1
ATOM 1286 N N . PRO A 1 184 ? 15.088 8.009 -35.042 1.00 78.75 184 PRO A N 1
ATOM 1287 C CA . PRO A 1 184 ? 16.372 8.647 -34.782 1.00 78.75 184 PRO A CA 1
ATOM 1288 C C . PRO A 1 184 ? 16.180 10.020 -34.130 1.00 78.75 184 PRO A C 1
ATOM 1290 O O . PRO A 1 184 ? 15.258 10.750 -34.500 1.00 78.75 184 PRO A O 1
ATOM 1293 N N . GLY A 1 185 ? 17.068 10.388 -33.207 1.00 75.88 185 GLY A N 1
ATOM 1294 C CA . GLY A 1 185 ? 17.041 11.694 -32.544 1.00 75.88 185 GLY A CA 1
ATOM 1295 C C . GLY A 1 185 ? 17.186 11.615 -31.028 1.00 75.88 185 GLY A C 1
ATOM 1296 O O . GLY A 1 185 ? 17.509 10.568 -30.472 1.00 75.88 185 GLY A O 1
ATOM 1297 N N . GLN A 1 186 ? 16.987 12.754 -30.366 1.00 86.12 186 GLN A N 1
ATOM 1298 C CA . GLN A 1 186 ? 16.986 12.853 -28.908 1.00 86.12 186 GLN A CA 1
ATOM 1299 C C . GLN A 1 186 ? 15.636 12.396 -28.349 1.00 86.12 186 GLN A C 1
ATOM 1301 O O . GLN A 1 186 ? 14.591 12.821 -28.836 1.00 86.12 186 GLN A O 1
ATOM 1306 N N . HIS A 1 187 ? 15.679 11.576 -27.306 1.00 92.94 187 HIS A N 1
ATOM 1307 C CA . HIS A 1 187 ? 14.521 11.045 -26.600 1.00 92.94 187 HIS A CA 1
ATOM 1308 C C . HIS A 1 187 ? 14.657 11.323 -25.107 1.00 92.94 187 HIS A C 1
ATOM 1310 O O . HIS A 1 187 ? 15.733 11.129 -24.541 1.00 92.94 187 HIS A O 1
ATOM 1316 N N . THR A 1 188 ? 13.562 11.733 -24.468 1.00 97.75 188 THR A N 1
ATOM 1317 C CA . THR A 1 188 ? 13.465 11.827 -23.006 1.00 97.75 188 THR A CA 1
ATOM 1318 C C . THR A 1 188 ? 12.348 10.906 -22.552 1.00 97.75 188 THR A C 1
ATOM 1320 O O . THR A 1 188 ? 11.172 11.147 -22.828 1.00 97.75 188 THR A O 1
ATOM 1323 N N . VAL A 1 189 ? 12.726 9.833 -21.863 1.00 98.50 189 VAL A N 1
ATOM 1324 C CA . VAL A 1 189 ? 11.806 8.778 -21.440 1.00 98.50 189 VAL A CA 1
ATOM 1325 C C . VAL A 1 189 ? 11.689 8.774 -19.926 1.00 98.50 189 VAL A C 1
ATOM 1327 O O . VAL A 1 189 ? 12.694 8.773 -19.217 1.00 98.50 189 VAL A O 1
ATOM 1330 N N . THR A 1 190 ? 10.453 8.723 -19.447 1.00 98.69 190 THR A N 1
ATOM 1331 C CA . THR A 1 190 ? 10.092 8.619 -18.036 1.00 98.69 190 THR A CA 1
ATOM 1332 C C . THR A 1 190 ? 9.659 7.192 -17.716 1.00 98.69 190 THR A C 1
ATOM 1334 O O . THR A 1 190 ? 8.847 6.606 -18.436 1.00 98.69 190 THR A O 1
ATOM 1337 N N . PHE A 1 191 ? 10.187 6.640 -16.628 1.00 98.69 191 PHE A N 1
ATOM 1338 C CA . PHE A 1 191 ? 9.739 5.393 -16.019 1.00 98.69 191 PHE A CA 1
ATOM 1339 C C . PHE A 1 191 ? 9.023 5.723 -14.713 1.00 98.69 191 PHE A C 1
ATOM 1341 O O . PHE A 1 191 ? 9.613 6.363 -13.843 1.00 98.69 191 PHE A O 1
ATOM 1348 N N . THR A 1 192 ? 7.765 5.310 -14.589 1.00 98.56 192 THR A N 1
ATOM 1349 C CA . THR A 1 192 ? 6.915 5.567 -13.418 1.00 98.56 192 THR A CA 1
ATOM 1350 C C . THR A 1 192 ? 6.481 4.246 -12.807 1.00 98.56 192 THR A C 1
ATOM 1352 O O . THR A 1 192 ? 6.061 3.350 -13.540 1.00 98.56 192 THR A O 1
ATOM 1355 N N . ALA A 1 193 ? 6.547 4.135 -11.485 1.00 98.38 193 ALA A N 1
ATOM 1356 C CA . ALA A 1 193 ? 5.969 3.026 -10.738 1.00 98.38 193 ALA A CA 1
ATOM 1357 C C . ALA A 1 193 ? 4.985 3.558 -9.696 1.00 98.38 193 ALA A C 1
ATOM 1359 O O . ALA A 1 193 ? 5.195 4.639 -9.145 1.00 98.38 193 ALA A O 1
ATOM 1360 N N . THR A 1 194 ? 3.942 2.768 -9.463 1.00 97.56 194 THR A N 1
ATOM 1361 C CA . THR A 1 194 ? 2.846 3.039 -8.532 1.00 97.56 194 THR A CA 1
ATOM 1362 C C . THR A 1 194 ? 2.808 1.910 -7.517 1.00 97.56 194 THR A C 1
ATOM 1364 O O . THR A 1 194 ? 2.867 0.740 -7.913 1.00 97.56 194 THR A O 1
ATOM 1367 N N . ASP A 1 195 ? 2.737 2.249 -6.238 1.00 95.62 195 ASP A N 1
ATOM 1368 C CA . ASP A 1 195 ? 2.612 1.280 -5.148 1.00 95.62 195 ASP A CA 1
ATOM 1369 C C . ASP A 1 195 ? 1.159 0.779 -4.974 1.00 95.62 195 ASP A C 1
ATOM 1371 O O . ASP A 1 195 ? 0.250 1.154 -5.727 1.00 95.62 195 ASP A O 1
ATOM 1375 N N . SER A 1 196 ? 0.911 -0.098 -3.996 1.00 91.25 196 SER A N 1
ATOM 1376 C CA . SER A 1 196 ? -0.434 -0.655 -3.753 1.00 91.25 196 SER A CA 1
ATOM 1377 C C . SER A 1 196 ? -1.444 0.364 -3.210 1.00 91.25 196 SER A C 1
ATOM 1379 O O . SER A 1 196 ? -2.657 0.133 -3.261 1.00 91.25 196 SER A O 1
ATOM 1381 N N . GLN A 1 197 ? -0.958 1.506 -2.728 1.00 89.50 197 GLN A N 1
ATOM 1382 C CA . GLN A 1 197 ? -1.722 2.581 -2.099 1.00 89.50 197 GLN A CA 1
ATOM 1383 C C . GLN A 1 197 ? -1.871 3.804 -3.025 1.00 89.50 197 GLN A C 1
ATOM 1385 O O . GLN A 1 197 ? -2.430 4.827 -2.627 1.00 89.50 197 GLN A O 1
ATOM 1390 N N . ASN A 1 198 ? -1.499 3.65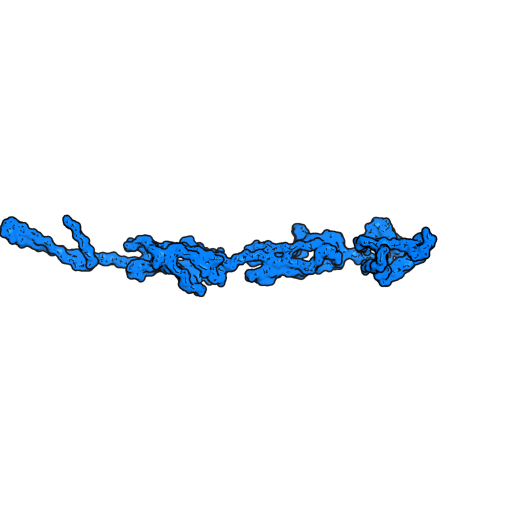5 -4.303 1.00 91.69 198 ASN A N 1
ATOM 1391 C CA . ASN A 1 198 ? -1.560 4.658 -5.369 1.00 91.69 198 ASN A CA 1
ATOM 1392 C C . ASN A 1 198 ? -0.622 5.864 -5.181 1.00 91.69 198 ASN A C 1
ATOM 1394 O O . ASN A 1 198 ? -0.928 6.956 -5.670 1.00 91.69 198 ASN A O 1
ATOM 1398 N N . SER A 1 199 ? 0.510 5.688 -4.496 1.00 94.69 199 SER A N 1
ATOM 1399 C CA . SER A 1 199 ? 1.608 6.657 -4.553 1.00 94.69 199 SER A CA 1
ATOM 1400 C C . SER A 1 199 ? 2.499 6.371 -5.755 1.00 94.69 199 SER A C 1
ATOM 1402 O O . SER A 1 199 ? 2.911 5.234 -5.994 1.00 94.69 199 SER A O 1
ATOM 1404 N N . ASP A 1 200 ? 2.822 7.425 -6.499 1.00 96.50 200 ASP A N 1
ATOM 1405 C CA . ASP A 1 200 ? 3.644 7.350 -7.701 1.00 96.50 200 ASP A CA 1
ATOM 1406 C C . ASP A 1 200 ? 5.033 7.937 -7.458 1.00 96.50 200 ASP A C 1
ATOM 1408 O O . ASP A 1 200 ? 5.200 8.974 -6.811 1.00 96.50 200 ASP A O 1
ATOM 1412 N N . SER A 1 201 ? 6.032 7.338 -8.100 1.00 98.38 201 SER A N 1
ATOM 1413 C CA . SER A 1 201 ? 7.363 7.920 -8.252 1.00 98.38 201 SER A CA 1
ATOM 1414 C C . SER A 1 201 ? 7.884 7.684 -9.661 1.00 98.38 201 SER A C 1
ATOM 1416 O O . SER A 1 201 ? 7.440 6.775 -10.371 1.00 98.38 201 SER A O 1
ATOM 1418 N N . SER A 1 202 ? 8.810 8.529 -10.108 1.00 98.12 202 SER A N 1
ATOM 1419 C CA . SER A 1 202 ? 9.337 8.438 -11.465 1.00 98.12 202 SER A CA 1
ATOM 1420 C C . SER A 1 202 ? 10.789 8.870 -11.578 1.00 98.12 202 SER A C 1
ATOM 1422 O O . SER A 1 202 ? 11.256 9.751 -10.859 1.00 98.12 202 SER A O 1
ATOM 1424 N N . ALA A 1 203 ? 11.474 8.278 -12.551 1.00 98.31 203 ALA A N 1
ATOM 1425 C CA . ALA A 1 203 ? 12.774 8.716 -13.034 1.00 98.31 203 ALA A CA 1
ATOM 1426 C C . ALA A 1 203 ? 12.667 9.041 -14.525 1.00 98.31 203 ALA A C 1
ATOM 1428 O O . ALA A 1 203 ? 11.840 8.468 -15.232 1.00 98.31 203 ALA A O 1
ATOM 1429 N N . SER A 1 204 ? 13.496 9.959 -15.015 1.00 98.38 204 SER A N 1
ATOM 1430 C CA . SER A 1 204 ? 13.584 10.270 -16.444 1.00 98.38 204 SER A CA 1
ATOM 1431 C C . SER A 1 204 ? 15.024 10.186 -16.916 1.00 98.38 204 SER A C 1
ATOM 1433 O O . SER A 1 204 ? 15.936 10.522 -16.164 1.00 98.38 204 SER A O 1
ATOM 1435 N N . VAL A 1 205 ? 15.210 9.750 -18.159 1.00 98.19 205 VAL A N 1
ATOM 1436 C CA . VAL A 1 205 ? 16.511 9.704 -18.826 1.00 98.19 205 VAL A CA 1
ATOM 1437 C C . VAL A 1 205 ? 16.411 10.350 -20.197 1.00 98.19 205 VAL A C 1
ATOM 1439 O O . VAL A 1 205 ? 15.456 10.101 -20.937 1.00 98.19 205 VAL A O 1
ATOM 1442 N N . THR A 1 206 ? 17.403 11.162 -20.544 1.00 93.81 206 THR A N 1
ATOM 1443 C CA . THR A 1 206 ? 17.562 11.701 -21.896 1.00 93.81 206 THR A CA 1
ATOM 1444 C C . THR A 1 206 ? 18.684 10.967 -22.612 1.00 93.81 206 THR A C 1
ATOM 1446 O O . THR A 1 206 ? 19.757 10.782 -22.054 1.00 93.81 206 THR A O 1
ATOM 1449 N N . PHE A 1 207 ? 18.459 10.520 -23.842 1.00 88.25 207 PHE A N 1
ATOM 1450 C CA . PHE A 1 207 ? 19.431 9.770 -24.642 1.00 88.25 207 PHE A CA 1
ATOM 1451 C C . PHE A 1 207 ? 19.185 10.010 -26.133 1.00 88.25 207 PHE A C 1
ATOM 1453 O O . PHE A 1 207 ? 18.217 10.664 -26.520 1.00 88.25 207 PHE A O 1
ATOM 1460 N N . TYR A 1 208 ? 20.059 9.482 -26.982 1.00 83.88 208 TYR A N 1
ATOM 1461 C CA . TYR A 1 208 ? 19.971 9.640 -28.430 1.00 83.88 208 TYR A CA 1
ATOM 1462 C C . TYR A 1 208 ? 19.834 8.277 -29.100 1.00 83.88 208 TYR A C 1
ATOM 1464 O O . TYR A 1 208 ? 20.616 7.363 -28.841 1.00 83.88 208 TYR A O 1
ATOM 1472 N N . VAL A 1 209 ? 18.845 8.136 -29.975 1.00 82.44 209 VAL A N 1
ATOM 1473 C CA . VAL A 1 209 ? 18.643 6.932 -30.783 1.00 82.44 209 VAL A CA 1
ATOM 1474 C C . VAL A 1 209 ? 19.280 7.140 -32.136 1.00 82.44 209 VAL A C 1
ATOM 1476 O O . VAL A 1 209 ? 19.015 8.130 -32.822 1.00 82.44 209 VAL A O 1
ATOM 1479 N N . TRP A 1 210 ? 20.088 6.167 -32.536 1.00 69.38 210 TRP A N 1
ATOM 1480 C CA . TRP A 1 210 ? 20.762 6.183 -33.819 1.00 69.38 210 TRP A CA 1
ATOM 1481 C C . TRP A 1 210 ? 20.424 4.939 -34.640 1.00 69.38 210 TRP A C 1
ATOM 1483 O O . TRP A 1 210 ? 20.416 3.811 -34.140 1.00 69.38 210 TRP A O 1
ATOM 1493 N N . THR A 1 211 ? 20.136 5.148 -35.924 1.00 52.94 211 THR A N 1
ATOM 1494 C CA . THR A 1 211 ? 19.978 4.082 -36.917 1.00 52.94 211 THR A CA 1
ATOM 1495 C C . THR A 1 211 ? 20.980 4.318 -38.036 1.00 52.94 211 THR A C 1
ATOM 1497 O O . THR A 1 211 ? 20.782 5.213 -38.857 1.00 52.94 211 THR A O 1
ATOM 1500 N N . CYS A 1 212 ? 22.051 3.530 -38.087 1.00 45.25 212 CYS A N 1
ATOM 1501 C CA . CYS A 1 212 ? 22.894 3.477 -39.274 1.00 45.25 212 CYS A CA 1
ATOM 1502 C C . CYS A 1 212 ? 22.285 2.451 -40.236 1.00 45.25 212 CYS A C 1
ATOM 1504 O O . CYS A 1 212 ? 22.206 1.267 -39.911 1.00 45.25 212 CYS A O 1
ATOM 1506 N N . HIS A 1 213 ? 21.813 2.906 -41.394 1.00 42.31 213 HIS A N 1
ATOM 1507 C CA . HIS A 1 213 ? 21.473 2.026 -42.506 1.00 42.31 213 HIS A CA 1
ATOM 1508 C C . HIS A 1 213 ? 22.101 2.629 -43.762 1.00 42.31 213 HIS A C 1
ATOM 1510 O O . HIS A 1 213 ? 21.487 3.439 -44.445 1.00 42.31 213 HIS A O 1
ATOM 1516 N N . ALA A 1 214 ? 23.360 2.284 -44.021 1.00 43.66 214 ALA A N 1
ATOM 1517 C CA . ALA A 1 214 ? 23.950 2.476 -45.337 1.00 43.66 214 ALA A CA 1
ATOM 1518 C C . ALA A 1 214 ? 23.735 1.172 -46.111 1.00 43.66 214 ALA A C 1
ATOM 1520 O O . ALA A 1 214 ? 24.391 0.167 -45.837 1.00 43.66 214 ALA A O 1
ATOM 1521 N N . THR A 1 215 ? 22.774 1.155 -47.032 1.00 44.09 215 THR A N 1
ATOM 1522 C CA . THR A 1 215 ? 22.717 0.107 -48.056 1.00 44.09 215 THR A CA 1
ATOM 1523 C C . THR A 1 215 ? 23.692 0.515 -49.156 1.00 44.09 215 THR A C 1
ATOM 1525 O O . THR A 1 215 ? 23.495 1.545 -49.793 1.00 44.09 215 THR A O 1
ATOM 1528 N N . LEU A 1 216 ? 24.774 -0.251 -49.333 1.00 48.75 216 LEU A N 1
ATOM 1529 C CA . LEU A 1 216 ? 25.787 -0.005 -50.375 1.00 48.75 216 LEU A CA 1
ATOM 1530 C C . LEU A 1 216 ? 25.294 -0.344 -51.793 1.00 48.75 216 LEU A C 1
ATOM 1532 O O . LEU A 1 216 ? 26.006 -0.074 -52.748 1.00 48.75 216 LEU A O 1
ATOM 1536 N N . ASP A 1 217 ? 24.118 -0.955 -51.894 1.00 47.22 217 ASP A N 1
ATOM 1537 C CA . ASP A 1 217 ? 23.423 -1.340 -53.119 1.00 47.22 217 ASP A CA 1
ATOM 1538 C C . ASP A 1 217 ? 22.034 -0.695 -53.020 1.00 47.22 217 ASP A C 1
ATOM 1540 O O . ASP A 1 217 ? 21.237 -1.066 -52.149 1.00 47.22 217 ASP A O 1
ATOM 1544 N N . HIS A 1 218 ? 21.819 0.399 -53.752 1.00 58.03 218 HIS A N 1
ATOM 1545 C CA . HIS A 1 218 ? 20.633 1.252 -53.643 1.00 58.03 218 HIS A CA 1
ATOM 1546 C C . HIS A 1 218 ? 19.549 0.865 -54.656 1.00 58.03 218 HIS A C 1
ATOM 1548 O O . HIS A 1 218 ? 18.390 1.248 -54.475 1.00 58.03 218 HIS A O 1
ATOM 1554 N N . ASP A 1 219 ? 19.892 0.106 -55.698 1.00 56.31 219 ASP A N 1
ATOM 1555 C CA . ASP A 1 219 ? 18.967 -0.276 -56.767 1.00 56.31 219 ASP A CA 1
ATOM 1556 C C . ASP A 1 219 ? 18.903 -1.791 -57.066 1.00 56.31 219 ASP A C 1
ATOM 1558 O O . ASP A 1 219 ? 18.309 -2.192 -58.072 1.00 56.31 219 ASP A O 1
ATOM 1562 N N . ASP A 1 220 ? 19.420 -2.632 -56.157 1.00 53.97 220 ASP A N 1
ATOM 1563 C CA . ASP A 1 220 ? 19.425 -4.106 -56.220 1.00 53.97 220 ASP A CA 1
ATOM 1564 C C . ASP A 1 220 ? 20.092 -4.662 -57.502 1.00 53.97 220 ASP A C 1
ATOM 1566 O O . ASP A 1 220 ? 19.845 -5.810 -57.905 1.00 53.97 220 ASP A O 1
ATOM 1570 N N . ASN A 1 221 ? 20.931 -3.860 -58.172 1.00 58.12 221 ASN A N 1
ATOM 1571 C CA . ASN A 1 221 ? 21.678 -4.260 -59.366 1.00 58.12 221 ASN A CA 1
ATOM 1572 C C . ASN A 1 221 ? 23.106 -4.761 -59.032 1.00 58.12 221 ASN A C 1
ATOM 1574 O O . ASN A 1 221 ? 23.790 -5.321 -59.901 1.00 58.12 221 ASN A O 1
ATOM 1578 N N . GLY A 1 222 ? 23.484 -4.688 -57.749 1.00 46.62 222 GLY A N 1
ATOM 1579 C CA . GLY A 1 222 ? 24.814 -4.984 -57.236 1.00 46.62 222 GLY A CA 1
ATOM 1580 C C . GLY A 1 222 ? 25.682 -3.728 -57.185 1.00 46.62 222 GLY A C 1
ATOM 1581 O O . GLY A 1 222 ? 25.700 -2.959 -58.125 1.00 46.62 222 GLY A O 1
ATOM 1582 N N . ILE A 1 223 ? 26.483 -3.586 -56.125 1.00 49.00 223 ILE A N 1
ATOM 1583 C CA . ILE A 1 223 ? 27.304 -2.391 -55.842 1.00 49.00 223 ILE A CA 1
ATOM 1584 C C . ILE A 1 223 ? 28.019 -1.833 -57.093 1.00 49.00 223 ILE A C 1
ATOM 1586 O O . ILE A 1 223 ? 29.024 -2.401 -57.549 1.00 49.00 223 ILE A O 1
ATOM 1590 N N . ASP A 1 224 ? 27.553 -0.687 -57.595 1.00 49.59 224 ASP A N 1
ATOM 1591 C CA . ASP A 1 224 ? 28.102 -0.007 -58.770 1.00 49.59 224 ASP A CA 1
ATOM 1592 C C . ASP A 1 224 ? 28.335 1.505 -58.566 1.00 49.59 224 ASP A C 1
ATOM 1594 O O . ASP A 1 224 ? 28.081 2.086 -57.513 1.00 49.59 224 ASP A O 1
ATOM 1598 N N . ILE A 1 225 ? 28.900 2.172 -59.581 1.00 46.88 225 ILE A N 1
ATOM 1599 C CA . ILE A 1 225 ? 29.236 3.605 -59.509 1.00 46.88 225 ILE A CA 1
ATOM 1600 C C . ILE A 1 225 ? 28.010 4.512 -59.310 1.00 46.88 225 ILE A C 1
ATOM 1602 O O . ILE A 1 225 ? 28.168 5.617 -58.796 1.00 46.88 225 ILE A O 1
ATOM 1606 N N . GLY A 1 226 ? 26.812 4.061 -59.687 1.00 45.50 226 GLY A N 1
ATOM 1607 C CA . GLY A 1 226 ? 25.542 4.735 -59.427 1.00 45.50 226 GLY A CA 1
ATOM 1608 C C . GLY A 1 226 ? 25.184 4.720 -57.943 1.00 45.50 226 GLY A C 1
ATOM 1609 O O . GLY A 1 226 ? 24.878 5.783 -57.397 1.00 45.50 226 GLY A O 1
ATOM 1610 N N . ASP A 1 227 ? 25.346 3.580 -57.267 1.00 50.69 227 ASP A N 1
ATOM 1611 C CA . ASP A 1 227 ? 25.178 3.475 -55.807 1.00 50.69 227 ASP A CA 1
ATOM 1612 C C . ASP A 1 227 ? 26.135 4.412 -55.059 1.00 50.69 227 ASP A C 1
ATOM 1614 O O . ASP A 1 227 ? 25.758 5.095 -54.102 1.00 50.69 227 ASP A O 1
ATOM 1618 N N . PHE A 1 228 ? 27.379 4.511 -55.543 1.00 52.62 228 PHE A N 1
ATOM 1619 C CA . PHE A 1 228 ? 28.398 5.397 -54.975 1.00 52.62 228 PHE A CA 1
ATOM 1620 C C . PHE A 1 228 ? 28.106 6.886 -55.202 1.00 52.62 228 PHE A C 1
ATOM 1622 O O . PHE A 1 228 ? 28.401 7.697 -54.323 1.00 52.62 228 PHE A O 1
ATOM 1629 N N . VAL A 1 229 ? 27.523 7.269 -56.345 1.00 54.97 229 VAL A N 1
ATOM 1630 C CA . VAL A 1 229 ? 27.106 8.659 -56.612 1.00 54.97 229 VAL A CA 1
ATOM 1631 C C . VAL A 1 229 ? 25.944 9.057 -55.701 1.00 54.97 229 VAL A C 1
ATOM 1633 O O . VAL A 1 229 ? 25.975 10.149 -55.140 1.00 54.97 229 VAL A O 1
ATOM 1636 N N . VAL A 1 230 ? 24.981 8.160 -55.467 1.00 53.38 230 VAL A N 1
ATOM 1637 C CA . VAL A 1 230 ? 23.865 8.397 -54.534 1.00 53.38 230 VAL A CA 1
ATOM 1638 C C . VAL A 1 230 ? 24.365 8.519 -53.092 1.00 53.38 230 VAL A C 1
ATOM 1640 O O . VAL A 1 230 ? 23.966 9.443 -52.382 1.00 53.38 230 VAL A O 1
ATOM 1643 N N . LEU A 1 231 ? 25.292 7.654 -52.666 1.00 54.91 231 LEU A N 1
ATOM 1644 C CA . LEU A 1 231 ? 25.919 7.738 -51.342 1.00 54.91 231 LEU A CA 1
ATOM 1645 C C . LEU A 1 231 ? 26.691 9.061 -51.165 1.00 54.91 231 LEU A C 1
ATOM 1647 O O . LEU A 1 231 ? 26.619 9.685 -50.108 1.00 54.91 231 LEU A O 1
ATOM 1651 N N . LEU A 1 232 ? 27.401 9.519 -52.204 1.00 53.91 232 LEU A N 1
ATOM 1652 C CA . LEU A 1 232 ? 28.173 10.768 -52.198 1.00 53.91 232 LEU A CA 1
ATOM 1653 C C . LEU A 1 232 ? 27.275 12.019 -52.210 1.00 53.91 232 LEU A C 1
ATOM 1655 O O . LEU A 1 232 ? 27.573 12.985 -51.508 1.00 53.91 232 LEU A O 1
ATOM 1659 N N . GLU A 1 233 ? 26.168 12.008 -52.957 1.00 51.44 233 GLU A N 1
ATOM 1660 C CA . GLU A 1 233 ? 25.165 13.084 -52.954 1.00 51.44 233 GLU A CA 1
ATOM 1661 C C . GLU A 1 233 ? 24.458 13.191 -51.603 1.00 51.44 233 GLU A C 1
ATOM 1663 O O . GLU A 1 233 ? 24.270 14.294 -51.084 1.00 51.44 233 GLU A O 1
ATOM 1668 N N . GLN A 1 234 ? 24.134 12.056 -50.982 1.00 50.81 234 GLN A N 1
ATOM 1669 C CA . GLN A 1 234 ? 23.606 12.044 -49.623 1.00 50.81 234 GLN A CA 1
ATOM 1670 C C . GLN A 1 234 ? 24.654 12.584 -48.625 1.00 50.81 234 GLN A C 1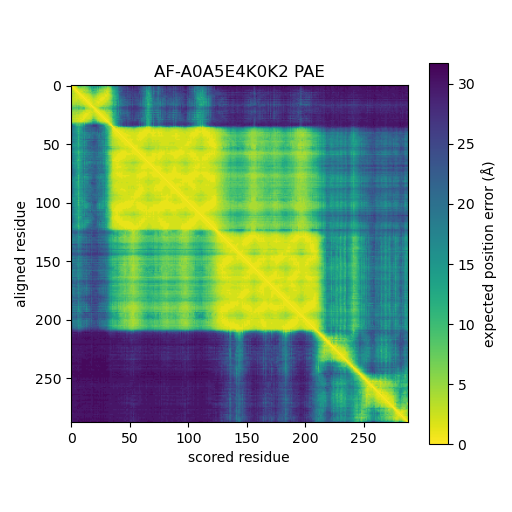
ATOM 1672 O O . GLN A 1 234 ? 24.288 13.268 -47.670 1.00 50.81 234 GLN A O 1
ATOM 1677 N N . PHE A 1 235 ? 25.950 12.322 -48.841 1.00 51.75 235 PHE A N 1
ATOM 1678 C CA . PHE A 1 235 ? 27.051 12.796 -47.985 1.00 51.75 235 PHE A CA 1
ATOM 1679 C C . PHE A 1 235 ? 27.247 14.311 -48.109 1.00 51.75 235 PHE A C 1
ATOM 1681 O O . PHE A 1 235 ? 27.385 15.007 -47.105 1.00 51.75 235 PHE A O 1
ATOM 1688 N N . ALA A 1 236 ? 27.238 14.826 -49.340 1.00 51.19 236 ALA A N 1
ATOM 1689 C CA . ALA A 1 236 ? 27.441 16.240 -49.650 1.00 51.19 236 ALA A CA 1
ATOM 1690 C C . ALA A 1 236 ? 26.200 17.110 -49.374 1.00 51.19 236 ALA A C 1
ATOM 1692 O O . ALA A 1 236 ? 26.331 18.312 -49.155 1.00 51.19 236 ALA A O 1
ATOM 1693 N N . GLY A 1 237 ? 25.004 16.515 -49.383 1.00 46.44 237 GLY A N 1
ATOM 1694 C CA . GLY A 1 237 ? 23.728 17.178 -49.104 1.00 46.44 237 GLY A CA 1
ATOM 1695 C C . GLY A 1 237 ? 23.262 17.103 -47.646 1.00 46.44 237 GLY A C 1
ATOM 1696 O O . GLY A 1 237 ? 22.072 17.288 -47.406 1.00 46.44 237 GLY A O 1
ATOM 1697 N N . GLU A 1 238 ? 24.148 16.773 -46.696 1.00 47.44 238 GLU A N 1
ATOM 1698 C CA . GLU A 1 238 ? 23.823 16.556 -45.267 1.00 47.44 238 GLU A CA 1
ATOM 1699 C C . GLU A 1 238 ? 22.734 15.487 -45.010 1.00 47.44 238 GLU A C 1
ATOM 1701 O O . GLU A 1 238 ? 22.112 15.452 -43.951 1.00 47.44 238 GLU A O 1
ATOM 1706 N N . SER A 1 239 ? 22.490 14.586 -45.966 1.00 41.81 239 SER A N 1
ATOM 1707 C CA . SER A 1 239 ? 21.503 13.503 -45.842 1.00 41.81 239 SER A CA 1
ATOM 1708 C C . SER A 1 239 ? 22.081 12.189 -45.302 1.00 41.81 239 SER A C 1
ATOM 1710 O O . SER A 1 239 ? 21.300 11.294 -44.982 1.00 41.81 239 SER A O 1
ATOM 1712 N N . LEU A 1 240 ? 23.406 12.055 -45.117 1.00 43.75 240 LEU A N 1
ATOM 1713 C CA . LEU A 1 240 ? 23.952 10.991 -44.262 1.00 43.75 240 LEU A CA 1
ATOM 1714 C C . LEU A 1 240 ? 23.883 11.408 -42.796 1.00 43.75 240 LEU A C 1
ATOM 1716 O O . LEU A 1 240 ? 24.826 11.934 -42.212 1.00 43.75 240 LEU A O 1
ATOM 1720 N N . SER A 1 241 ? 22.781 11.036 -42.158 1.00 41.44 241 SER A N 1
ATOM 1721 C CA . SER A 1 241 ? 22.619 11.047 -40.702 1.00 41.44 241 SER A CA 1
ATOM 1722 C C . SER A 1 241 ? 23.470 9.981 -39.977 1.00 41.44 241 SER A C 1
ATOM 1724 O O . SER A 1 241 ? 23.168 9.620 -38.839 1.00 41.44 241 SER A O 1
ATOM 1726 N N . CYS A 1 242 ? 24.486 9.403 -40.631 1.00 40.78 242 CYS A N 1
ATOM 1727 C CA . CYS A 1 242 ? 25.226 8.224 -40.168 1.00 40.78 242 CYS A CA 1
ATOM 1728 C C . CYS A 1 242 ? 26.700 8.485 -39.822 1.00 40.78 242 CYS A C 1
ATOM 1730 O O . CYS A 1 242 ? 27.468 7.536 -39.679 1.00 40.78 242 CYS A O 1
ATOM 1732 N N . ILE A 1 243 ? 27.093 9.738 -39.604 1.00 39.03 243 ILE A N 1
ATOM 1733 C CA . ILE A 1 243 ? 28.320 10.040 -38.862 1.00 39.03 243 ILE A CA 1
ATOM 1734 C C . ILE A 1 243 ? 27.902 10.613 -37.518 1.00 39.03 243 ILE A C 1
ATOM 1736 O O . ILE A 1 243 ? 27.234 11.639 -37.468 1.00 39.03 243 ILE A O 1
ATOM 1740 N N . ASN A 1 244 ? 28.283 9.936 -36.436 1.00 39.47 244 ASN A N 1
ATOM 1741 C CA . ASN A 1 244 ? 28.202 10.468 -35.083 1.00 39.47 244 ASN A CA 1
ATOM 1742 C C . ASN A 1 244 ? 29.129 11.689 -35.010 1.00 39.47 244 ASN A C 1
ATOM 1744 O O . ASN A 1 244 ? 30.348 11.502 -35.095 1.00 39.47 244 ASN A O 1
ATOM 1748 N N . PRO A 1 245 ? 28.621 12.925 -34.857 1.00 40.19 245 PRO A N 1
ATOM 1749 C CA . PRO A 1 245 ? 29.479 14.054 -34.575 1.00 40.19 245 PRO A CA 1
ATOM 1750 C C . PRO A 1 245 ? 29.895 13.961 -33.101 1.00 40.19 245 PRO A C 1
ATOM 1752 O O . PRO A 1 245 ? 29.481 14.758 -32.263 1.00 40.19 245 PRO A O 1
ATOM 1755 N N . GLN A 1 246 ? 30.758 12.996 -32.769 1.00 41.50 246 GLN A N 1
ATOM 1756 C CA . GLN A 1 246 ? 31.739 13.240 -31.720 1.00 41.50 246 GLN A CA 1
ATOM 1757 C C . GLN A 1 246 ? 32.467 14.503 -32.183 1.00 41.50 246 GLN A C 1
ATOM 1759 O O . GLN A 1 246 ? 33.039 14.530 -33.275 1.00 41.50 246 GLN A O 1
ATOM 1764 N N . SER A 1 247 ? 32.335 15.586 -31.423 1.00 39.69 247 SER A N 1
ATOM 1765 C CA . SER A 1 247 ? 32.942 16.878 -31.729 1.00 39.69 247 SER A CA 1
ATOM 1766 C C . SER A 1 247 ? 34.432 16.690 -32.036 1.00 39.69 247 SER A C 1
ATOM 1768 O O . SER A 1 247 ? 35.215 16.508 -31.109 1.00 39.69 247 SER A O 1
ATOM 1770 N N . GLY A 1 248 ? 34.810 16.696 -33.322 1.00 38.59 248 GLY A N 1
ATOM 1771 C CA . GLY A 1 248 ? 36.203 16.527 -33.758 1.00 38.59 248 GLY A CA 1
ATOM 1772 C C . GLY A 1 248 ? 36.466 15.608 -34.960 1.00 38.59 248 GLY A C 1
ATOM 1773 O O . GLY A 1 248 ? 37.547 15.725 -35.538 1.00 38.59 248 GLY A O 1
ATOM 1774 N N . CYS A 1 249 ? 35.538 14.739 -35.391 1.00 37.81 249 CYS A N 1
ATOM 1775 C CA . CYS A 1 249 ? 35.769 13.912 -36.591 1.00 37.81 249 CYS A CA 1
ATOM 1776 C C . CYS A 1 249 ? 35.648 14.778 -37.869 1.00 37.81 249 CYS A C 1
ATOM 1778 O O . CYS A 1 249 ? 34.572 14.928 -38.442 1.00 37.81 249 CYS A O 1
ATOM 1780 N N . ILE A 1 250 ? 36.766 15.367 -38.305 1.00 41.88 250 ILE A N 1
ATOM 1781 C CA . ILE A 1 250 ? 36.933 15.992 -39.625 1.00 41.88 250 ILE A CA 1
ATOM 1782 C C . ILE A 1 250 ? 37.695 14.985 -40.489 1.00 41.88 250 ILE A C 1
ATOM 1784 O O . ILE A 1 250 ? 38.852 14.685 -40.209 1.00 41.88 250 ILE A O 1
ATOM 1788 N N . ALA A 1 251 ? 37.060 14.441 -41.527 1.00 44.09 251 ALA A N 1
ATOM 1789 C CA . ALA A 1 251 ? 37.765 13.634 -42.517 1.00 44.09 251 ALA A CA 1
ATOM 1790 C C . ALA A 1 251 ? 38.462 14.570 -43.518 1.00 44.09 251 ALA A C 1
ATOM 1792 O O . ALA A 1 251 ? 37.791 15.258 -44.287 1.00 44.09 251 ALA A O 1
ATOM 1793 N N . GLU A 1 252 ? 39.798 14.617 -43.510 1.00 48.06 252 GLU A N 1
ATOM 1794 C CA . GLU A 1 252 ? 40.553 15.280 -44.581 1.00 48.06 252 GLU A CA 1
ATOM 1795 C C . GLU A 1 252 ? 40.321 14.531 -45.902 1.00 48.06 252 GLU A C 1
ATOM 1797 O O . GLU A 1 252 ? 40.601 13.334 -46.002 1.00 48.06 252 GLU A O 1
ATOM 1802 N N . LEU A 1 253 ? 39.757 15.232 -46.891 1.00 51.41 253 LEU A N 1
ATOM 1803 C CA . LEU A 1 253 ? 39.353 14.654 -48.178 1.00 51.41 253 LEU A CA 1
ATOM 1804 C C . LEU A 1 253 ? 40.523 14.470 -49.156 1.00 51.41 253 LEU A C 1
ATOM 1806 O O . LEU A 1 253 ? 40.413 13.652 -50.057 1.00 51.41 253 LEU A O 1
ATOM 1810 N N . ASP A 1 254 ? 41.628 15.196 -48.970 1.00 57.56 254 ASP A N 1
ATOM 1811 C CA . ASP A 1 254 ? 42.888 15.008 -49.704 1.00 57.56 254 ASP A CA 1
ATOM 1812 C C . ASP A 1 254 ? 43.844 14.199 -48.816 1.00 57.56 254 ASP A C 1
ATOM 1814 O O . ASP A 1 254 ? 44.534 14.731 -47.946 1.00 57.56 254 ASP A O 1
ATOM 1818 N N . ARG A 1 255 ? 43.809 12.874 -48.970 1.00 65.44 255 ARG A N 1
ATOM 1819 C CA . ARG A 1 255 ? 44.513 11.915 -48.103 1.00 65.44 255 ARG A CA 1
ATOM 1820 C C . ARG A 1 255 ? 45.929 11.635 -48.576 1.00 65.44 255 ARG A C 1
ATOM 1822 O O . ARG A 1 255 ? 46.755 11.183 -47.780 1.00 65.44 255 ARG A O 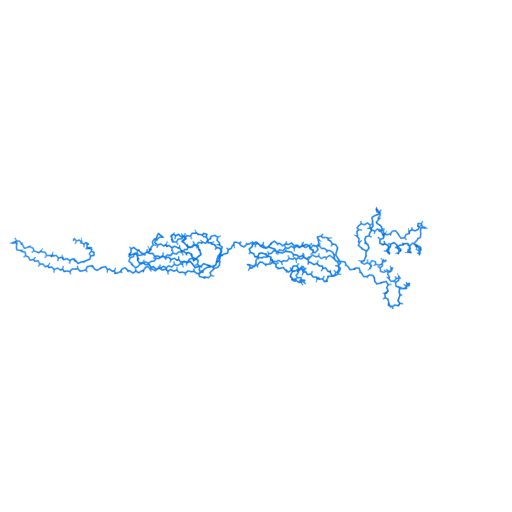1
ATOM 1829 N N . ASN A 1 256 ? 46.194 11.830 -49.860 1.00 67.00 256 ASN A N 1
ATOM 1830 C CA . ASN A 1 256 ? 47.500 11.615 -50.460 1.00 67.00 256 ASN A CA 1
ATOM 1831 C C . ASN A 1 256 ? 48.332 12.915 -50.528 1.00 67.00 256 ASN A C 1
ATOM 1833 O O . ASN A 1 256 ? 49.529 12.850 -50.823 1.00 67.00 256 ASN A O 1
ATOM 1837 N N . GLY A 1 257 ? 47.733 14.061 -50.174 1.00 65.88 257 GLY A N 1
ATOM 1838 C CA . GLY A 1 257 ? 48.391 15.356 -50.011 1.00 65.88 257 GLY A CA 1
ATOM 1839 C C . GLY A 1 257 ? 48.774 16.012 -51.334 1.00 65.88 257 GLY A C 1
ATOM 1840 O O . GLY A 1 257 ? 49.736 16.787 -51.375 1.00 65.88 257 GLY A O 1
ATOM 1841 N N . ASN A 1 258 ? 48.087 15.670 -52.427 1.00 68.88 258 ASN A N 1
ATOM 1842 C CA . ASN A 1 258 ? 48.400 16.182 -53.763 1.00 68.88 258 ASN A CA 1
ATOM 1843 C C . ASN A 1 258 ? 47.693 17.510 -54.090 1.00 68.88 258 ASN A C 1
ATOM 1845 O O . ASN A 1 258 ? 47.903 18.067 -55.172 1.00 68.88 258 ASN A O 1
ATOM 1849 N N . GLY A 1 259 ? 46.913 18.048 -53.150 1.00 55.53 259 GLY A N 1
ATOM 1850 C CA . GLY A 1 259 ? 46.174 19.298 -53.283 1.00 55.53 259 GLY A CA 1
ATOM 1851 C C . GLY A 1 259 ? 44.883 19.169 -54.091 1.00 55.53 259 GLY A C 1
ATOM 1852 O O . GLY A 1 259 ? 44.265 20.192 -54.401 1.00 55.53 259 GLY A O 1
ATOM 1853 N N . LEU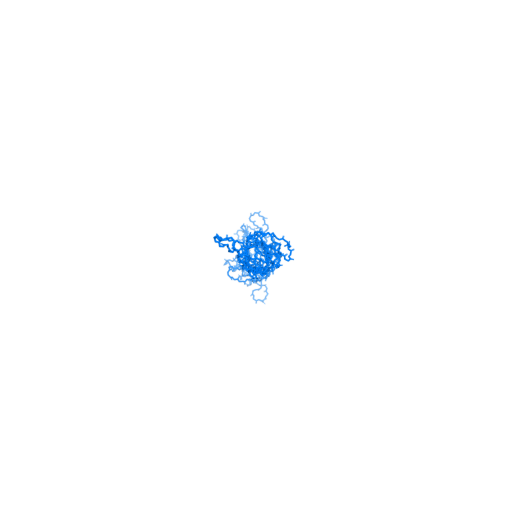 A 1 260 ? 44.487 17.950 -54.462 1.00 47.62 260 LEU A N 1
ATOM 1854 C CA . LEU A 1 260 ? 43.263 17.618 -55.176 1.00 47.62 260 LEU A CA 1
ATOM 1855 C C . LEU A 1 260 ? 42.537 16.512 -54.409 1.00 47.62 260 LEU A C 1
ATOM 1857 O O . LEU A 1 260 ? 43.149 15.672 -53.775 1.00 47.62 260 LEU A O 1
ATOM 1861 N N . VAL A 1 261 ? 41.212 16.517 -54.472 1.00 50.72 261 VAL A N 1
ATOM 1862 C CA . VAL A 1 261 ? 40.412 15.399 -53.972 1.00 50.72 261 VAL A CA 1
ATOM 1863 C C . VAL A 1 261 ? 40.153 14.476 -55.160 1.00 50.72 261 VAL A C 1
ATOM 1865 O O . VAL A 1 261 ? 39.386 14.836 -56.060 1.00 50.72 261 VAL A O 1
ATOM 1868 N N . ASP A 1 262 ? 40.823 13.324 -55.204 1.00 53.00 262 ASP A N 1
ATOM 1869 C CA . ASP A 1 262 ? 40.751 12.378 -56.321 1.00 53.00 262 ASP A CA 1
ATOM 1870 C C . ASP A 1 262 ? 40.457 10.929 -55.898 1.00 53.00 262 ASP A C 1
ATOM 1872 O O . ASP A 1 262 ? 40.349 10.586 -54.722 1.00 53.00 262 ASP A O 1
ATOM 1876 N N . ILE A 1 263 ? 40.281 10.046 -56.889 1.00 49.28 263 ILE A N 1
ATOM 1877 C CA . ILE A 1 263 ? 39.897 8.642 -56.671 1.00 49.28 263 ILE A CA 1
ATOM 1878 C C . ILE A 1 263 ? 40.865 7.875 -55.754 1.00 49.28 263 ILE A C 1
ATOM 1880 O O . ILE A 1 263 ? 40.445 6.939 -55.074 1.00 49.28 263 ILE A O 1
ATOM 1884 N N . GLY A 1 264 ? 42.138 8.273 -55.695 1.00 52.00 264 GLY A N 1
ATOM 1885 C CA . GLY A 1 264 ? 43.128 7.706 -54.783 1.00 52.00 264 GLY A CA 1
ATOM 1886 C C . GLY A 1 264 ? 42.873 8.089 -53.325 1.00 52.00 264 GLY A C 1
ATOM 1887 O O . GLY A 1 264 ? 43.031 7.247 -52.433 1.00 52.00 264 GLY A O 1
ATOM 1888 N N . ASP A 1 265 ? 42.408 9.312 -53.072 1.0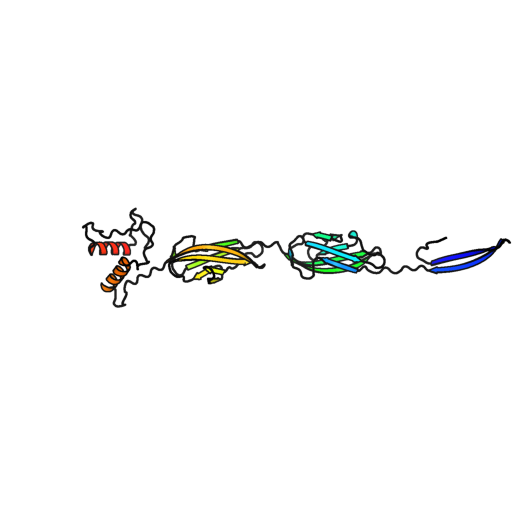0 53.91 265 ASP A N 1
ATOM 1889 C CA . ASP A 1 265 ? 41.990 9.749 -51.735 1.00 53.91 265 ASP A CA 1
ATOM 1890 C C . ASP A 1 265 ? 40.741 9.007 -51.268 1.00 53.91 265 ASP A C 1
ATOM 1892 O O . ASP A 1 265 ? 40.667 8.547 -50.125 1.00 53.91 265 ASP A O 1
ATOM 1896 N N . PHE A 1 266 ? 39.801 8.790 -52.190 1.00 55.16 266 PHE A N 1
ATOM 1897 C CA . PHE A 1 266 ? 38.563 8.060 -51.927 1.00 55.16 266 PHE A CA 1
ATOM 1898 C C . PHE A 1 266 ? 38.795 6.570 -51.644 1.00 55.16 266 PHE A C 1
ATOM 1900 O O . PHE A 1 266 ? 38.217 6.033 -50.698 1.00 55.16 266 PHE A O 1
ATOM 1907 N N . ILE A 1 267 ? 39.685 5.901 -52.390 1.00 59.88 267 ILE A N 1
ATOM 1908 C CA . ILE A 1 267 ? 40.084 4.510 -52.100 1.00 59.88 267 ILE A CA 1
ATOM 1909 C C . ILE A 1 267 ? 40.735 4.420 -50.714 1.00 59.88 267 ILE A C 1
ATOM 1911 O O . ILE A 1 267 ? 40.477 3.475 -49.963 1.00 59.88 267 ILE A O 1
ATOM 1915 N N . SER A 1 268 ? 41.542 5.415 -50.346 1.00 60.81 268 SER A N 1
ATOM 1916 C CA . SER A 1 268 ? 42.206 5.473 -49.040 1.00 60.81 268 SER A CA 1
ATOM 1917 C C . SER A 1 268 ? 41.203 5.656 -47.898 1.00 60.81 268 SER A C 1
ATOM 1919 O O . SER A 1 268 ? 41.289 4.960 -46.885 1.00 60.81 268 SER A O 1
ATOM 1921 N N . LEU A 1 269 ? 40.212 6.533 -48.080 1.00 58.75 269 LEU A N 1
ATOM 1922 C CA . LEU A 1 269 ? 39.143 6.765 -47.110 1.00 58.75 269 LEU A CA 1
ATOM 1923 C C . LEU A 1 269 ? 38.248 5.527 -46.938 1.00 58.75 269 LEU A C 1
ATOM 1925 O O . LEU A 1 269 ? 37.982 5.120 -45.808 1.00 58.75 269 LEU A O 1
ATOM 1929 N N . LEU A 1 270 ? 37.857 4.874 -48.039 1.00 57.41 270 LEU A N 1
ATOM 1930 C CA . LEU A 1 270 ? 37.046 3.650 -48.021 1.00 57.41 270 LEU A CA 1
ATOM 1931 C C . LEU A 1 270 ? 37.791 2.479 -47.361 1.00 57.41 270 LEU A C 1
ATOM 1933 O O . LEU A 1 270 ? 37.211 1.720 -46.585 1.00 57.41 270 LEU A O 1
ATOM 1937 N N . THR A 1 271 ? 39.098 2.364 -47.611 1.00 57.62 271 THR A N 1
ATOM 1938 C CA . THR A 1 271 ? 39.956 1.352 -46.977 1.00 57.62 271 THR A CA 1
ATOM 1939 C C . THR A 1 271 ? 39.997 1.542 -45.459 1.00 57.62 271 THR A C 1
ATOM 1941 O O . THR A 1 271 ? 39.850 0.574 -44.716 1.00 57.62 271 THR A O 1
ATOM 1944 N N . LEU A 1 272 ? 40.111 2.781 -44.979 1.00 54.22 272 LEU A N 1
ATOM 1945 C CA . LEU A 1 272 ? 40.105 3.093 -43.545 1.00 54.22 272 LEU A CA 1
ATOM 1946 C C . LEU A 1 272 ? 38.735 2.894 -42.898 1.00 54.22 272 LEU A C 1
ATOM 1948 O O . LEU A 1 272 ? 38.673 2.402 -41.772 1.00 54.22 272 LEU A O 1
ATOM 1952 N N . PHE A 1 273 ? 37.656 3.220 -43.616 1.00 52.53 273 PHE A N 1
ATOM 1953 C CA . PHE A 1 273 ? 36.282 2.950 -43.188 1.00 52.53 273 PHE A CA 1
ATOM 1954 C C . PHE A 1 273 ? 36.063 1.439 -43.009 1.00 52.53 273 PHE A C 1
ATOM 1956 O O . PHE A 1 273 ? 35.622 0.997 -41.953 1.00 52.53 273 PHE A O 1
ATOM 1963 N N . SER A 1 274 ? 36.494 0.625 -43.982 1.00 51.25 274 SER A N 1
ATOM 1964 C CA . SER A 1 274 ? 36.401 -0.845 -43.916 1.00 51.25 274 SER A CA 1
ATOM 1965 C C . SER A 1 274 ? 37.253 -1.483 -42.808 1.00 51.25 274 SER A C 1
ATOM 1967 O O . SER A 1 274 ? 36.981 -2.602 -42.380 1.00 51.25 274 SER A O 1
ATOM 1969 N N . GLN A 1 275 ? 38.279 -0.770 -42.333 1.00 52.66 275 GLN A N 1
ATOM 1970 C CA . GLN A 1 275 ? 39.188 -1.201 -41.267 1.00 52.66 275 GLN A CA 1
ATOM 1971 C C . GLN A 1 275 ? 38.874 -0.544 -39.910 1.00 52.66 275 GLN A C 1
ATOM 1973 O O . GLN A 1 275 ? 39.646 -0.719 -38.967 1.00 52.66 275 GLN A O 1
ATOM 1978 N N . GLY A 1 276 ? 37.795 0.245 -39.799 1.00 49.72 276 GLY A N 1
ATOM 1979 C CA . GLY A 1 276 ? 37.412 0.945 -38.563 1.00 49.72 276 GLY A CA 1
ATOM 1980 C C . GLY A 1 276 ? 38.487 1.900 -38.028 1.00 49.72 276 GLY A C 1
ATOM 1981 O O . GLY A 1 276 ? 38.625 2.065 -36.821 1.00 49.72 276 GLY A O 1
ATOM 1982 N N . SER A 1 277 ? 39.309 2.470 -38.913 1.00 50.56 277 SER A N 1
ATOM 1983 C CA . SER A 1 277 ? 40.548 3.187 -38.567 1.00 50.56 277 SER A CA 1
ATOM 1984 C C . SER A 1 277 ? 40.485 4.690 -38.863 1.00 50.56 277 SER A C 1
ATOM 1986 O O . SER A 1 277 ? 41.513 5.336 -39.071 1.00 50.56 277 SER A O 1
ATOM 1988 N N . ILE A 1 278 ? 39.284 5.265 -38.921 1.00 52.94 278 ILE A N 1
ATOM 1989 C CA . ILE A 1 278 ? 39.104 6.714 -39.083 1.00 52.94 278 ILE A CA 1
ATOM 1990 C C . ILE A 1 278 ? 39.545 7.382 -37.788 1.00 52.94 278 ILE A C 1
ATOM 1992 O O . ILE A 1 278 ? 39.160 6.916 -36.727 1.00 52.94 278 ILE A O 1
ATOM 1996 N N . GLN A 1 279 ? 40.350 8.440 -37.859 1.00 46.75 279 GLN A N 1
ATOM 1997 C CA . GLN A 1 279 ? 40.823 9.179 -36.690 1.00 46.75 279 GLN A CA 1
ATOM 1998 C C . GLN A 1 279 ? 40.351 10.635 -36.739 1.00 46.75 279 GLN A C 1
ATOM 2000 O O . GLN A 1 279 ? 40.197 11.189 -37.828 1.00 46.75 279 GLN A O 1
ATOM 2005 N N . ASP A 1 280 ? 40.116 11.237 -35.576 1.00 44.53 280 ASP A N 1
ATOM 2006 C CA . ASP A 1 280 ? 39.829 12.665 -35.438 1.00 44.53 280 ASP A CA 1
ATOM 2007 C C . ASP A 1 280 ? 41.099 13.522 -35.641 1.00 44.53 280 ASP A C 1
ATOM 2009 O O . ASP A 1 280 ? 42.210 13.003 -35.800 1.00 44.53 280 ASP A O 1
ATOM 2013 N N . VAL A 1 281 ? 40.958 14.852 -35.590 1.00 42.44 281 VAL A N 1
ATOM 2014 C CA . VAL A 1 281 ? 42.095 15.794 -35.709 1.00 42.44 281 VAL A CA 1
ATOM 2015 C C . VAL A 1 281 ? 43.158 15.648 -34.605 1.00 42.44 281 VAL A C 1
ATOM 2017 O O . VAL A 1 281 ? 44.231 16.241 -34.706 1.00 42.44 281 VAL A O 1
ATOM 2020 N N . ASN A 1 282 ? 42.883 14.859 -33.563 1.00 42.25 282 ASN A N 1
ATOM 2021 C CA . ASN A 1 282 ? 43.782 14.552 -32.452 1.00 42.25 282 ASN A CA 1
ATOM 2022 C C . ASN A 1 282 ? 44.331 13.108 -32.509 1.00 42.25 282 ASN A C 1
ATOM 2024 O O . ASN A 1 282 ? 45.045 12.695 -31.592 1.00 42.25 282 ASN A O 1
ATOM 2028 N N . GLY A 1 283 ? 44.033 12.341 -33.567 1.00 46.62 283 GLY A N 1
ATOM 2029 C CA . GLY A 1 283 ? 44.500 10.964 -33.761 1.00 46.62 283 GLY A CA 1
ATOM 2030 C C . GLY A 1 283 ? 43.687 9.886 -33.026 1.00 46.62 283 GLY A C 1
ATOM 2031 O O . GLY A 1 283 ? 44.127 8.737 -32.950 1.00 46.62 283 GLY A O 1
ATOM 2032 N N . GLN A 1 284 ? 42.519 10.217 -32.469 1.00 47.88 284 GLN A N 1
ATOM 2033 C CA . GLN A 1 284 ? 41.624 9.262 -31.807 1.00 47.88 284 GLN A CA 1
ATOM 2034 C C . GLN A 1 284 ? 40.744 8.531 -32.817 1.00 47.88 284 GLN A C 1
ATOM 2036 O O . GLN A 1 284 ? 40.076 9.165 -33.623 1.00 47.88 284 GLN A O 1
ATOM 2041 N N . THR A 1 285 ? 40.690 7.198 -32.745 1.00 49.53 285 THR A N 1
ATOM 2042 C CA . THR A 1 285 ? 39.856 6.385 -33.639 1.00 49.53 285 THR A CA 1
ATOM 2043 C C . THR A 1 285 ? 38.359 6.691 -33.462 1.00 49.53 285 THR A C 1
ATOM 2045 O O . THR A 1 285 ? 37.774 6.346 -32.433 1.00 49.53 285 THR A O 1
ATOM 2048 N N . CYS A 1 286 ? 37.734 7.296 -34.475 1.00 45.75 286 CYS A N 1
ATOM 2049 C CA . CYS A 1 286 ? 36.290 7.448 -34.617 1.00 45.75 286 CYS A CA 1
ATOM 2050 C C . CYS A 1 286 ? 35.664 6.042 -34.730 1.00 45.75 286 CYS A C 1
ATOM 2052 O O . CYS A 1 286 ? 36.056 5.239 -35.578 1.00 45.75 286 CYS A O 1
ATOM 2054 N N . GLN A 1 287 ? 34.713 5.730 -33.847 1.00 43.62 287 GLN A N 1
ATOM 2055 C CA . GLN A 1 287 ? 33.952 4.480 -33.908 1.00 43.62 287 GLN A CA 1
ATOM 2056 C C . GLN A 1 287 ? 32.967 4.567 -35.081 1.00 43.62 287 GLN A C 1
ATOM 2058 O O . GLN A 1 287 ? 32.143 5.484 -35.113 1.00 43.62 287 GLN A O 1
ATOM 2063 N N . VAL A 1 288 ? 33.105 3.649 -36.039 1.00 42.81 288 VAL A N 1
ATOM 2064 C CA . VAL A 1 288 ? 32.243 3.509 -37.225 1.00 42.81 288 VAL A CA 1
ATOM 2065 C C . VAL A 1 288 ? 31.138 2.502 -36.942 1.00 42.81 288 VAL A C 1
ATOM 2067 O O . VAL A 1 288 ? 31.468 1.443 -36.360 1.00 42.81 288 VAL A O 1
#

Nearest PDB structures (foldseek):
  4m03-assembly1_A-2  TM=4.561E-01  e=2.038E-06  Staphylococcus aureus subsp. aureus NCTC 8325
  6za2-assembly1_B  TM=3.802E-01  e=5.069E-05  Porphyromonas gingivalis ATCC 33277
  6za2-assembly1_A  TM=3.532E-01  e=3.349E-05  Porphyromonas gingivalis ATCC 33277
  3pxj-assembly4_D  TM=3.511E-01  e=3.828E-04  Drosophila melanogaster
  5ngj-assembly1_A  TM=5.816E-01  e=2.549E-02  Tequintavirus T5

Mean predicted aligned error: 15.28 Å

Solvent-accessible surface area (backbone atoms only — not comparable to full-atom values): 16868 Å² total; per-residue (Å²): 139,89,81,87,78,70,80,43,82,44,80,48,73,52,73,49,68,52,100,83,73,52,72,52,75,50,79,46,80,45,74,42,71,78,77,76,80,69,57,34,48,43,43,67,75,29,65,61,72,73,39,74,44,49,63,63,40,62,40,31,39,51,33,42,28,94,89,76,37,74,56,56,33,87,37,25,38,36,33,32,76,78,78,38,77,73,51,60,35,39,63,42,77,44,79,62,71,74,44,79,35,48,38,36,43,38,30,45,48,96,82,69,32,61,25,70,31,78,37,40,36,34,31,38,76,80,85,74,61,36,50,48,45,67,73,30,62,50,73,74,37,79,40,57,68,62,37,60,37,33,40,52,32,42,29,95,90,75,39,80,53,60,28,35,34,25,45,81,90,46,77,75,50,58,50,41,60,44,78,44,80,68,70,72,45,81,46,57,41,35,43,37,32,57,52,97,86,72,38,67,27,66,30,74,40,41,30,32,35,45,70,79,80,84,67,70,47,75,78,81,79,58,75,45,75,66,33,52,50,53,55,48,49,29,54,76,66,73,61,54,82,66,67,81,79,57,92,57,71,57,81,73,61,49,68,78,70,78,88,54,74,47,73,69,22,50,53,52,52,52,53,29,58,78,64,55,60,41,46,25,84,84,67,48,69,45,87,119

pLDDT: mean 80.9, std 20.68, range [37.81, 98.81]

Radius of gyration: 45.39 Å; Cα contacts (8 Å, |Δi|>4): 589; chains: 1; bounding box: 102×29×139 Å

Foldseek 3Di:
DDDDDDAAKDKDKDWDADPVRDIDIDIDIDHDHPPDFDAKAKDWPPDAAAEEEEPFGKTAIWIAGPVAGTAFQQQKWKAWPPPGGAGTGRIGTGGDDFAKIWMKIWGADPVRHIDIDIGIYGYDHDFDAKDKDWPPPAAAEEDEPQGKTAMWIAGPRAGTWKWWKDFVPRTQGIGRIDTGGDDFFKTKMKIWTAGPVGHIDIDIGIYGYDDDDLDCCPPPPPRDVVSVVVVVCCVVVVNPPPADPPPFQDDDQPPVPPPDRDPVSVVVVVVCVVVQLRAGPVRHRRGD